Protein AF-0000000086748686 (afdb_homodimer)

Sequence (196 aa):
MIKVNRTPEVEKWLKSLKDKTTKAKIIIRIDRMKEGNFGDVEPVGNGISELRIHQGKGYRVYFANRNDEIILLLCGGNKNTQQQDIKKAKEIAKEWGFMIKVNRTPEVEKWLKSLKDKTTKAKIIIRIDRMKEGNFGDVEPVGNGISELRIHQGKGYRVYFANRNDEIILLLCGGNKNTQQQDIKKAKEIAKEWGF

Structure (mmCIF, N/CA/C/O backbone):
data_AF-0000000086748686-model_v1
#
loop_
_entity.id
_entity.type
_entity.pdbx_description
1 polymer 'Addiction module antitoxin RelB'
#
loop_
_atom_site.group_PDB
_atom_site.id
_atom_site.type_symbol
_atom_site.label_atom_id
_atom_site.label_alt_id
_atom_site.label_comp_id
_atom_site.label_asym_id
_atom_site.label_entity_id
_atom_site.label_seq_id
_atom_site.pdbx_PDB_ins_code
_atom_site.Cartn_x
_atom_site.Cartn_y
_atom_site.Cartn_z
_atom_site.occupancy
_atom_site.B_iso_or_equiv
_atom_site.auth_seq_id
_atom_site.auth_comp_id
_atom_site.auth_asym_id
_atom_site.auth_atom_id
_atom_site.pdbx_PDB_model_num
ATOM 1 N N . MET A 1 1 ? 1.311 -0.596 8.914 1 72.75 1 MET A N 1
ATOM 2 C CA . MET A 1 1 ? 1.896 0.681 9.312 1 72.75 1 MET A CA 1
ATOM 3 C C . MET A 1 1 ? 1.811 1.695 8.18 1 72.75 1 MET A C 1
ATOM 5 O O . MET A 1 1 ? 1.885 1.328 7.004 1 72.75 1 MET A O 1
ATOM 9 N N . ILE A 1 2 ? 1.368 3.006 8.461 1 88.12 2 ILE A N 1
ATOM 10 C CA . ILE A 1 2 ? 1.216 4.066 7.469 1 88.12 2 ILE A CA 1
ATOM 11 C C . ILE A 1 2 ? 2.518 4.855 7.352 1 88.12 2 ILE A C 1
ATOM 13 O O . ILE A 1 2 ? 3.119 5.223 8.367 1 88.12 2 ILE A O 1
ATOM 17 N N . LYS A 1 3 ? 3.061 4.895 6.176 1 91.06 3 LYS A N 1
ATOM 18 C CA . LYS A 1 3 ? 4.207 5.762 5.918 1 91.06 3 LYS A CA 1
ATOM 19 C C . LYS A 1 3 ? 3.758 7.184 5.602 1 91.06 3 LYS A C 1
ATOM 21 O O . LYS A 1 3 ? 2.908 7.395 4.73 1 91.06 3 LYS A O 1
ATOM 26 N N . VAL A 1 4 ? 4.32 8.102 6.375 1 94.94 4 VAL A N 1
ATOM 27 C CA . VAL A 1 4 ? 3.975 9.5 6.152 1 94.94 4 VAL A CA 1
ATOM 28 C C . VAL A 1 4 ? 5.195 10.258 5.633 1 94.94 4 VAL A C 1
ATOM 30 O O . VAL A 1 4 ? 6.254 10.258 6.266 1 94.94 4 VAL A O 1
ATOM 33 N N . ASN A 1 5 ? 5.055 10.883 4.457 1 95.31 5 ASN A N 1
ATOM 34 C CA . ASN A 1 5 ? 6.105 11.703 3.852 1 95.31 5 ASN A CA 1
ATOM 35 C C . ASN A 1 5 ? 5.719 13.172 3.816 1 95.31 5 ASN A C 1
ATOM 37 O O . ASN A 1 5 ? 4.535 13.508 3.748 1 95.31 5 ASN A O 1
ATOM 41 N N . ARG A 1 6 ? 6.797 14.086 3.92 1 96.81 6 ARG A N 1
ATOM 42 C CA . ARG A 1 6 ? 6.594 15.531 3.881 1 96.81 6 ARG A CA 1
ATOM 43 C C . ARG A 1 6 ? 7.184 16.141 2.611 1 96.81 6 ARG A C 1
ATOM 45 O O . ARG A 1 6 ? 8.305 15.805 2.225 1 96.81 6 ARG A O 1
ATOM 52 N N . THR A 1 7 ? 6.398 16.891 1.974 1 97.94 7 THR A N 1
ATOM 53 C CA . THR A 1 7 ? 6.957 17.672 0.874 1 97.94 7 THR A CA 1
ATOM 54 C C . THR A 1 7 ? 7.746 18.875 1.403 1 97.94 7 THR A C 1
ATOM 56 O O . THR A 1 7 ? 7.598 19.25 2.566 1 97.94 7 THR A O 1
ATOM 59 N N . PRO A 1 8 ? 8.672 19.453 0.505 1 97.88 8 PRO A N 1
ATOM 60 C CA . PRO A 1 8 ? 9.352 20.688 0.927 1 97.88 8 PRO A CA 1
ATOM 61 C C . PRO A 1 8 ? 8.383 21.797 1.284 1 97.88 8 PRO A C 1
ATOM 63 O O . PRO A 1 8 ? 8.664 22.609 2.18 1 97.88 8 PRO A O 1
ATOM 66 N N . GLU A 1 9 ? 7.266 21.781 0.625 1 97.75 9 GLU A N 1
ATOM 67 C CA . GLU A 1 9 ? 6.27 22.828 0.834 1 97.75 9 GLU A CA 1
ATOM 68 C C . GLU A 1 9 ? 5.699 22.781 2.246 1 97.75 9 GLU A C 1
ATOM 70 O O . GLU A 1 9 ? 5.602 23.797 2.926 1 97.75 9 GLU A O 1
ATOM 75 N N . VAL A 1 10 ? 5.336 21.625 2.664 1 97.94 10 VAL A N 1
ATOM 76 C CA . VAL A 1 10 ? 4.758 21.516 3.998 1 97.94 10 VAL A CA 1
ATOM 77 C C . VAL A 1 10 ? 5.844 21.719 5.051 1 97.94 10 VAL A C 1
ATOM 79 O O . VAL A 1 10 ? 5.59 22.297 6.109 1 97.94 10 VAL A O 1
ATOM 82 N N . GLU A 1 11 ? 7.031 21.234 4.77 1 97.19 11 GLU A N 1
ATOM 83 C CA . GLU A 1 11 ? 8.141 21.453 5.691 1 97.19 11 GLU A CA 1
ATOM 84 C C . GLU A 1 11 ? 8.383 22.938 5.914 1 97.19 11 GLU A C 1
ATOM 86 O O . GLU A 1 11 ? 8.547 23.391 7.051 1 97.19 11 GLU A O 1
ATOM 91 N N . LYS A 1 12 ? 8.461 23.656 4.84 1 97.31 12 LYS A N 1
ATOM 92 C CA . LYS A 1 12 ? 8.641 25.094 4.918 1 97.31 12 LYS A CA 1
ATOM 93 C C . LYS A 1 12 ? 7.504 25.75 5.703 1 97.31 12 LYS A C 1
ATOM 95 O O . LYS A 1 12 ? 7.738 26.641 6.52 1 97.31 12 LYS A O 1
ATOM 100 N N . TRP A 1 13 ? 6.285 25.312 5.406 1 97.38 13 TRP A N 1
ATOM 101 C CA . TRP A 1 13 ? 5.113 25.844 6.098 1 97.38 13 TRP A CA 1
ATOM 102 C C . TRP A 1 13 ? 5.203 25.578 7.598 1 97.38 13 TRP A C 1
ATOM 104 O O . TRP A 1 13 ? 4.98 26.484 8.406 1 97.38 13 TRP A O 1
ATOM 114 N N . LEU A 1 14 ? 5.551 24.391 8.008 1 96.12 14 LEU A N 1
ATOM 115 C CA . LEU A 1 14 ? 5.695 24.031 9.414 1 96.12 14 LEU A CA 1
ATOM 116 C C . LEU A 1 14 ? 6.758 24.906 10.086 1 96.12 14 LEU A C 1
ATOM 118 O O . LEU A 1 14 ? 6.566 25.359 11.219 1 96.12 14 LEU A O 1
ATOM 122 N N . LYS A 1 15 ? 7.848 25.078 9.359 1 95.69 15 LYS A N 1
ATOM 123 C CA . LYS A 1 15 ? 8.945 25.875 9.898 1 95.69 15 LYS A CA 1
ATOM 124 C C . LYS A 1 15 ? 8.531 27.344 10.07 1 95.69 15 LYS A C 1
ATOM 126 O O . LYS A 1 15 ? 9.062 28.047 10.922 1 95.69 15 LYS A O 1
ATOM 131 N N . SER A 1 16 ? 7.59 27.719 9.312 1 96 16 SER A N 1
ATOM 132 C CA . SER A 1 16 ? 7.164 29.109 9.32 1 96 16 SER A CA 1
ATOM 133 C C . SER A 1 16 ? 6.211 29.406 10.477 1 96 16 SER A C 1
ATOM 135 O O . SER A 1 16 ? 5.965 30.562 10.812 1 96 16 SER A O 1
ATOM 137 N N . LEU A 1 17 ? 5.676 28.406 11.023 1 93.62 17 LEU A N 1
ATOM 138 C CA . LEU A 1 17 ? 4.754 28.594 12.141 1 93.62 17 LEU A CA 1
ATOM 139 C C . LEU A 1 17 ? 5.484 29.156 13.359 1 93.62 17 LEU A C 1
ATOM 141 O O . LEU A 1 17 ? 6.477 28.578 13.812 1 93.62 17 LEU A O 1
ATOM 145 N N . LYS A 1 18 ? 5.031 30.188 13.938 1 90.81 18 LYS A N 1
ATOM 146 C CA . LYS A 1 18 ? 5.695 30.906 15.031 1 90.81 18 LYS A CA 1
ATOM 147 C C . LYS A 1 18 ? 5.297 30.328 16.391 1 90.81 18 LYS A C 1
ATOM 149 O O . LYS A 1 18 ? 6.117 30.266 17.297 1 90.81 18 LYS A O 1
ATOM 154 N N . ASP A 1 19 ? 4.09 29.969 16.5 1 92.12 19 ASP A N 1
ATOM 155 C CA . ASP A 1 19 ? 3.582 29.406 17.766 1 92.12 19 ASP A CA 1
ATOM 156 C C . ASP A 1 19 ? 4.047 27.969 17.953 1 92.12 19 ASP A C 1
ATOM 158 O O . ASP A 1 19 ? 3.551 27.062 17.281 1 92.12 19 ASP A O 1
ATOM 162 N N . LYS A 1 20 ? 4.926 27.734 18.875 1 92.56 20 LYS A N 1
ATOM 163 C CA . LYS A 1 20 ? 5.527 26.422 19.109 1 92.56 20 LYS A CA 1
ATOM 164 C C . LYS A 1 20 ? 4.488 25.406 19.594 1 92.56 20 LYS A C 1
ATOM 166 O O . LYS A 1 20 ? 4.566 24.219 19.266 1 92.56 20 LYS A O 1
ATOM 171 N N . THR A 1 21 ? 3.6 25.875 20.359 1 93.25 21 THR A N 1
ATOM 172 C CA . THR A 1 21 ? 2.557 25 20.875 1 93.25 21 THR A CA 1
ATOM 173 C C . THR A 1 21 ? 1.681 24.469 19.75 1 93.25 21 THR A C 1
ATOM 175 O O . THR A 1 21 ? 1.4 23.281 19.688 1 93.25 21 THR A O 1
ATOM 178 N N . THR A 1 22 ? 1.284 25.406 18.953 1 92.62 22 THR A N 1
ATOM 179 C CA . THR A 1 22 ? 0.475 25.031 17.797 1 92.62 22 THR A CA 1
ATOM 180 C C . THR A 1 22 ? 1.236 24.062 16.891 1 92.62 22 THR A C 1
ATOM 182 O O . THR A 1 22 ? 0.686 23.047 16.453 1 92.62 22 THR A O 1
ATOM 185 N N . LYS A 1 23 ? 2.467 24.406 16.625 1 94.25 23 LYS A N 1
ATOM 186 C CA . LYS A 1 23 ? 3.312 23.531 15.812 1 94.25 23 LYS A CA 1
ATOM 187 C C . LYS A 1 23 ? 3.389 22.125 16.406 1 94.25 23 LYS A C 1
ATOM 189 O O . LYS A 1 23 ? 3.268 21.141 15.672 1 94.25 23 LYS A O 1
ATOM 194 N N . ALA A 1 24 ? 3.584 22.047 17.672 1 94.81 24 ALA A N 1
ATOM 195 C CA . ALA A 1 24 ? 3.674 20.75 18.344 1 94.81 24 ALA A CA 1
ATOM 196 C C . ALA A 1 24 ? 2.375 19.969 18.203 1 94.81 24 ALA A C 1
ATOM 198 O O . ALA A 1 24 ? 2.4 18.75 17.969 1 94.81 24 ALA A O 1
ATOM 199 N N . LYS A 1 25 ? 1.325 20.641 18.359 1 94.38 25 LYS A N 1
ATOM 200 C CA . LYS A 1 25 ? 0.023 19.984 18.25 1 94.38 25 LYS A CA 1
ATOM 201 C C . LYS A 1 25 ? -0.19 19.422 16.844 1 94.38 25 LYS A C 1
ATOM 203 O O . LYS A 1 25 ? -0.715 18.312 16.688 1 94.38 25 LYS A O 1
ATOM 208 N N . ILE A 1 26 ? 0.201 20.203 15.875 1 95.12 26 ILE A N 1
ATOM 209 C CA . ILE A 1 26 ? 0.08 19.766 14.484 1 95.12 26 ILE A CA 1
ATOM 210 C C . ILE A 1 26 ? 0.941 18.516 14.258 1 95.12 26 ILE A C 1
ATOM 212 O O . ILE A 1 26 ? 0.48 17.547 13.672 1 95.12 26 ILE A O 1
ATOM 216 N N . ILE A 1 27 ? 2.16 18.531 14.742 1 94.94 27 ILE A N 1
ATOM 217 C CA . ILE A 1 27 ? 3.1 17.438 14.578 1 94.94 27 ILE A CA 1
ATOM 218 C C . ILE A 1 27 ? 2.555 16.188 15.266 1 94.94 27 ILE A C 1
ATOM 220 O O . ILE A 1 27 ? 2.627 15.086 14.719 1 94.94 27 ILE A O 1
ATOM 224 N N . ILE A 1 28 ? 1.961 16.375 16.391 1 95.06 28 ILE A N 1
ATOM 225 C CA . ILE A 1 28 ? 1.378 15.258 17.141 1 95.06 28 ILE A CA 1
ATOM 226 C C . ILE A 1 28 ? 0.224 14.656 16.344 1 95.06 28 ILE A C 1
ATOM 228 O O . ILE A 1 28 ? 0.103 13.43 16.234 1 95.06 28 ILE A O 1
ATOM 232 N N . ARG A 1 29 ? -0.586 15.531 15.82 1 95.19 29 ARG A N 1
ATOM 233 C CA . ARG A 1 29 ? -1.721 15.078 15.023 1 95.19 29 ARG A CA 1
ATOM 234 C C . ARG A 1 29 ? -1.254 14.289 13.805 1 95.19 29 ARG A C 1
ATOM 236 O O . ARG A 1 29 ? -1.826 13.242 13.484 1 95.19 29 ARG A O 1
ATOM 243 N N . ILE A 1 30 ? -0.222 14.727 13.172 1 93.81 30 ILE A N 1
ATOM 244 C CA . ILE A 1 30 ? 0.36 14.047 12.016 1 93.81 30 ILE A CA 1
ATOM 245 C C . ILE A 1 30 ? 0.927 12.695 12.445 1 93.81 30 ILE A C 1
ATOM 247 O O . ILE A 1 30 ? 0.752 11.688 11.75 1 93.81 30 ILE A O 1
ATOM 251 N N . ASP A 1 31 ? 1.551 12.664 13.555 1 94.44 31 ASP A N 1
ATOM 252 C CA . ASP A 1 31 ? 2.145 11.438 14.07 1 94.44 31 ASP A CA 1
ATOM 253 C C . ASP A 1 31 ? 1.074 10.383 14.352 1 94.44 31 ASP A C 1
ATOM 255 O O . ASP A 1 31 ? 1.306 9.188 14.156 1 94.44 31 ASP A O 1
ATOM 259 N N . ARG A 1 32 ? -0.062 10.789 14.719 1 94.56 32 ARG A N 1
ATOM 260 C CA . ARG A 1 32 ? -1.167 9.875 14.992 1 94.56 32 ARG A CA 1
ATOM 261 C C . ARG A 1 32 ? -1.67 9.227 13.711 1 94.56 32 ARG A C 1
ATOM 263 O O . ARG A 1 32 ? -2.189 8.109 13.734 1 94.56 32 ARG A O 1
ATOM 270 N N . MET A 1 33 ? -1.491 9.898 12.617 1 92.62 33 MET A N 1
ATOM 271 C CA . MET A 1 33 ? -1.883 9.336 11.328 1 92.62 33 MET A CA 1
ATOM 272 C C . MET A 1 33 ? -1.078 8.07 11.023 1 92.62 33 MET A C 1
ATOM 274 O O . MET A 1 33 ? -1.599 7.125 10.43 1 92.62 33 MET A O 1
ATOM 278 N N . LYS A 1 34 ? 0.187 8.094 11.438 1 91.25 34 LYS A N 1
ATOM 279 C CA . LYS A 1 34 ? 1.055 6.938 11.211 1 91.25 34 LYS A CA 1
ATOM 280 C C . LYS A 1 34 ? 0.484 5.688 11.875 1 91.25 34 LYS A C 1
ATOM 282 O O . LYS A 1 34 ? 0.768 4.566 11.445 1 91.25 34 LYS A O 1
ATOM 287 N N . GLU A 1 35 ? -0.333 5.938 12.875 1 90.94 35 GLU A N 1
ATOM 288 C CA . GLU A 1 35 ? -0.939 4.84 13.617 1 90.94 35 GLU A CA 1
ATOM 289 C C . GLU A 1 35 ? -2.336 4.52 13.094 1 90.94 35 GLU A C 1
ATOM 291 O O . GLU A 1 35 ? -3.029 3.66 13.633 1 90.94 35 GLU A O 1
ATOM 296 N N . GLY A 1 36 ? -2.777 5.297 12.172 1 90 36 GLY A N 1
ATOM 297 C CA . GLY A 1 36 ? -4.086 5.059 11.586 1 90 36 GLY A CA 1
ATOM 298 C C . GLY A 1 36 ? -5.172 5.945 12.164 1 90 36 GLY A C 1
ATOM 299 O O . GLY A 1 36 ? -6.34 5.832 11.781 1 90 36 GLY A O 1
ATOM 300 N N . ASN A 1 37 ? -4.797 6.785 13.031 1 93.12 37 ASN A N 1
ATOM 301 C CA . ASN A 1 37 ? -5.73 7.734 13.633 1 93.12 37 ASN A CA 1
ATOM 302 C C . ASN A 1 37 ? -5.695 9.078 12.914 1 93.12 37 ASN A C 1
ATOM 304 O O . ASN A 1 37 ? -4.934 9.969 13.289 1 93.12 37 ASN A O 1
ATOM 308 N N . PHE A 1 38 ? -6.613 9.312 12.023 1 93.19 38 PHE A N 1
ATOM 309 C CA . PHE A 1 38 ? -6.555 10.477 11.148 1 93.19 38 PHE A CA 1
ATOM 310 C C . PHE A 1 38 ? -7.23 11.672 11.805 1 93.19 38 PHE A C 1
ATOM 312 O O . PHE A 1 38 ? -6.934 12.82 11.461 1 93.19 38 PHE A O 1
ATOM 319 N N . GLY A 1 39 ? -8.102 11.398 12.719 1 93.5 39 GLY A N 1
ATOM 320 C CA . GLY A 1 39 ? -8.797 12.516 13.344 1 93.5 39 GLY A CA 1
ATOM 321 C C . GLY A 1 39 ? -9.859 13.133 12.445 1 93.5 39 GLY A C 1
ATOM 322 O O . GLY A 1 39 ? -10.625 12.414 11.805 1 93.5 39 GLY A O 1
ATOM 323 N N . ASP A 1 40 ? -9.961 14.508 12.523 1 96.69 40 ASP A N 1
ATOM 324 C CA . ASP A 1 40 ? -10.938 15.25 11.742 1 96.69 40 ASP A CA 1
ATOM 325 C C . ASP A 1 40 ? -10.422 15.516 10.328 1 96.69 40 ASP A C 1
ATOM 327 O O . ASP A 1 40 ? -9.734 16.5 10.086 1 96.69 40 ASP A O 1
ATOM 331 N N . VAL A 1 41 ? -10.781 14.625 9.398 1 97.19 41 VAL A N 1
ATOM 332 C CA . VAL A 1 41 ? -10.289 14.672 8.023 1 97.19 41 VAL A CA 1
ATOM 333 C C . VAL A 1 41 ? -11.469 14.742 7.055 1 97.19 41 VAL A C 1
ATOM 335 O O . VAL A 1 41 ? -12.477 14.047 7.242 1 97.19 41 VAL A O 1
ATOM 338 N N . GLU A 1 42 ? -11.375 15.484 6.047 1 97 42 GLU A N 1
ATOM 339 C CA . GLU A 1 42 ? -12.391 15.594 5.008 1 97 42 GLU A CA 1
ATOM 340 C C . GLU A 1 42 ? -11.766 15.555 3.615 1 97 42 GLU A C 1
ATOM 342 O O . GLU A 1 42 ? -10.758 16.219 3.363 1 97 42 GLU A O 1
ATOM 347 N N . PRO A 1 43 ? -12.422 14.812 2.701 1 97.38 43 PRO A N 1
ATOM 348 C CA . PRO A 1 43 ? -11.945 14.875 1.319 1 97.38 43 PRO A CA 1
ATOM 349 C C . PRO A 1 43 ? -12.211 16.234 0.662 1 97.38 43 PRO A C 1
ATOM 351 O O . PRO A 1 43 ? -13.25 16.844 0.911 1 97.38 43 PRO A O 1
ATOM 354 N N . VAL A 1 44 ? -11.227 16.641 -0.152 1 97.12 44 VAL A N 1
ATOM 355 C CA . VAL A 1 44 ? -11.414 17.938 -0.798 1 97.12 44 VAL A CA 1
ATOM 356 C C . VAL A 1 44 ? -11.289 17.781 -2.312 1 97.12 44 VAL A C 1
ATOM 358 O O . VAL A 1 44 ? -11.18 18.766 -3.037 1 97.12 44 VAL A O 1
ATOM 361 N N . GLY A 1 45 ? -11.258 16.578 -2.797 1 94.38 45 GLY A N 1
ATOM 362 C CA . GLY A 1 45 ? -11.25 16.312 -4.227 1 94.38 45 GLY A CA 1
ATOM 363 C C . GLY A 1 45 ? -9.898 15.844 -4.738 1 94.38 45 GLY A C 1
ATOM 364 O O . GLY A 1 45 ? -8.867 16.156 -4.141 1 94.38 45 GLY A O 1
ATOM 365 N N . ASN A 1 46 ? -9.938 15.016 -5.812 1 94.12 46 ASN A N 1
ATOM 366 C CA . ASN A 1 46 ? -8.766 14.555 -6.539 1 94.12 46 ASN A CA 1
ATOM 367 C C . ASN A 1 46 ? -7.855 13.703 -5.656 1 94.12 46 ASN A C 1
ATOM 369 O O . ASN A 1 46 ? -6.629 13.789 -5.75 1 94.12 46 ASN A O 1
ATOM 373 N N . GLY A 1 47 ? -8.414 13.023 -4.73 1 94.44 47 GLY A N 1
ATOM 374 C CA . GLY A 1 47 ? -7.605 12.156 -3.893 1 94.44 47 GLY A CA 1
ATOM 375 C C . GLY A 1 47 ? -6.895 12.891 -2.775 1 94.44 47 GLY A C 1
ATOM 376 O O . GLY A 1 47 ? -5.992 12.344 -2.137 1 94.44 47 GLY A O 1
ATOM 377 N N . ILE A 1 48 ? -7.328 14.148 -2.629 1 97.5 48 ILE A N 1
ATOM 378 C CA . ILE A 1 48 ? -6.703 14.977 -1.601 1 97.5 48 ILE A CA 1
ATOM 379 C C . ILE A 1 48 ? -7.641 15.102 -0.403 1 97.5 48 ILE A C 1
ATOM 381 O O . ILE A 1 48 ? -8.859 15.195 -0.567 1 97.5 48 ILE A O 1
ATOM 385 N N . SER A 1 49 ? -7.094 15.07 0.76 1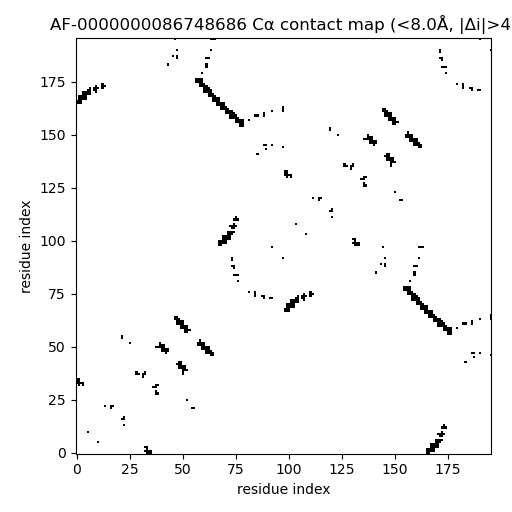 98.19 49 SER A N 1
ATOM 386 C CA . SER A 1 49 ? -7.848 15.219 2 1 98.19 49 SER A CA 1
ATOM 387 C C . SER A 1 49 ? -7.305 16.375 2.838 1 98.19 49 SER A C 1
ATOM 389 O O . SER A 1 49 ? -6.137 16.75 2.707 1 98.19 49 SER A O 1
ATOM 391 N N . GLU A 1 50 ? -8.18 16.938 3.592 1 98.12 50 GLU A N 1
ATOM 392 C CA . GLU A 1 50 ? -7.875 18.016 4.52 1 98.12 50 GLU A CA 1
ATOM 393 C C . GLU A 1 50 ? -7.957 17.547 5.969 1 98.12 50 GLU A C 1
ATOM 395 O O . GLU A 1 50 ? -8.969 16.969 6.383 1 98.12 50 GLU A O 1
ATOM 400 N N . LEU A 1 51 ? -6.879 17.672 6.676 1 97.56 51 LEU A N 1
ATOM 401 C CA . LEU A 1 51 ? -6.84 17.469 8.125 1 97.56 51 LEU A CA 1
ATOM 402 C C . LEU A 1 51 ? -7.066 18.781 8.859 1 97.56 51 LEU A C 1
ATOM 404 O O . LEU A 1 51 ? -6.277 19.719 8.727 1 97.56 51 LEU A O 1
ATOM 408 N N . ARG A 1 52 ? -8.172 18.844 9.648 1 97 52 ARG A N 1
ATOM 409 C CA . ARG A 1 52 ? -8.5 20.062 10.367 1 97 52 ARG A CA 1
ATOM 410 C C . ARG A 1 52 ? -7.984 20.016 11.805 1 97 52 ARG A C 1
ATOM 412 O O . ARG A 1 52 ? -8.18 19.016 12.508 1 97 52 ARG A O 1
ATOM 419 N N . ILE A 1 53 ? -7.27 20.984 12.109 1 94.19 53 ILE A N 1
ATOM 420 C CA . ILE A 1 53 ? -6.773 21.156 13.469 1 94.19 53 ILE A CA 1
ATOM 421 C C . ILE A 1 53 ? -7.426 22.375 14.102 1 94.19 53 ILE A C 1
ATOM 423 O O . ILE A 1 53 ? -7.191 2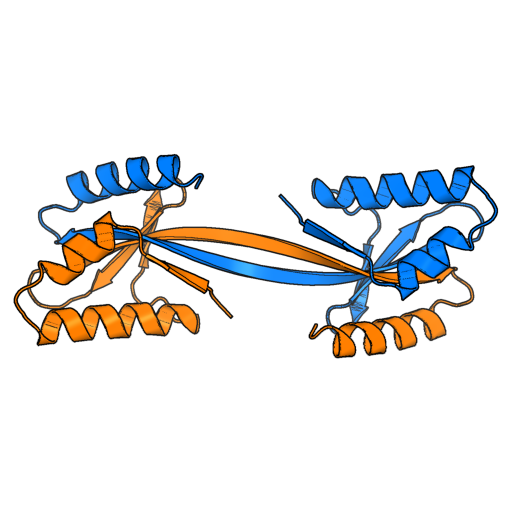3.516 13.664 1 94.19 53 ILE A O 1
ATOM 427 N N . HIS A 1 54 ? -8.219 22.078 15.125 1 91.12 54 HIS A N 1
ATOM 428 C CA . HIS A 1 54 ? -9.016 23.141 15.734 1 91.12 54 HIS A CA 1
ATOM 429 C C . HIS A 1 54 ? -8.219 23.891 16.797 1 91.12 54 HIS A C 1
ATOM 431 O O . HIS A 1 54 ? -8.547 23.828 17.984 1 91.12 54 HIS A O 1
ATOM 437 N N . GLN A 1 55 ? -7.242 24.438 16.453 1 86.5 55 GLN A N 1
ATOM 438 C CA . GLN A 1 55 ? -6.398 25.281 17.297 1 86.5 55 GLN A CA 1
ATOM 439 C C . GLN A 1 55 ? -6.066 26.594 16.594 1 86.5 55 GLN A C 1
ATOM 441 O O . GLN A 1 55 ? -5.789 26.609 15.398 1 86.5 55 GLN A O 1
ATOM 446 N N . GLY A 1 56 ? -6.109 27.656 17.422 1 84.19 56 GLY A N 1
ATOM 447 C CA . GLY A 1 56 ? -5.699 28.938 16.891 1 84.19 56 GLY A CA 1
ATOM 448 C C . GLY A 1 56 ? -6.5 29.375 15.672 1 84.19 56 GLY A C 1
ATOM 449 O O . GLY A 1 56 ? -7.73 29.422 15.719 1 84.19 56 GLY A O 1
ATOM 450 N N . LYS A 1 57 ? -5.836 29.609 14.539 1 89.56 57 LYS A N 1
ATOM 451 C CA . LYS A 1 57 ? -6.418 30.125 13.305 1 89.56 57 LYS A CA 1
ATOM 452 C C . LYS A 1 57 ? -7.199 29.047 12.57 1 89.56 57 LYS A C 1
ATOM 454 O O . LYS A 1 57 ? -7.77 29.297 11.508 1 89.56 57 LYS A O 1
ATOM 459 N N . GLY A 1 58 ? -7.367 27.859 13.219 1 93.5 58 GLY A N 1
ATOM 460 C CA . GLY A 1 58 ? -7.988 26.781 12.477 1 93.5 58 GLY A CA 1
ATOM 461 C C . GLY A 1 58 ? -7.094 26.203 11.391 1 93.5 58 GLY A C 1
ATOM 462 O O . GLY A 1 58 ? -7.457 26.219 10.219 1 93.5 58 GLY A O 1
ATOM 463 N N . TYR A 1 59 ? -6.027 25.641 11.766 1 96.25 59 TYR A N 1
ATOM 464 C CA . TYR A 1 59 ? -5.004 25.172 10.836 1 96.25 59 TYR A CA 1
ATOM 465 C C . TYR A 1 59 ? -5.48 23.953 10.062 1 96.25 59 TYR A C 1
ATOM 467 O O . TYR A 1 59 ? -6.332 23.203 10.539 1 96.25 59 TYR A O 1
ATOM 475 N N . ARG A 1 60 ? -5.008 23.844 8.867 1 97.5 60 ARG A N 1
ATOM 476 C CA . ARG A 1 60 ? -5.32 22.734 7.965 1 97.5 60 ARG A CA 1
ATOM 477 C C . ARG A 1 60 ? -4.051 22.156 7.348 1 97.5 60 ARG A C 1
ATOM 479 O O . ARG A 1 60 ? -3.135 22.906 6.988 1 97.5 60 ARG A O 1
ATOM 486 N N . VAL A 1 61 ? -4.051 20.875 7.34 1 98.06 61 VAL A N 1
ATOM 487 C CA . VAL A 1 61 ? -2.982 20.203 6.617 1 98.06 61 VAL A CA 1
ATOM 488 C C . VAL A 1 61 ? -3.576 19.359 5.488 1 98.06 61 VAL A C 1
ATOM 490 O O . VAL A 1 61 ? -4.551 18.641 5.691 1 98.06 61 VAL A O 1
ATOM 493 N N . TYR A 1 62 ? -3.043 19.484 4.312 1 98.62 62 TYR A N 1
ATOM 494 C CA . TYR A 1 62 ? -3.531 18.781 3.135 1 98.62 62 TYR A CA 1
ATOM 495 C C . TYR A 1 62 ? -2.602 17.625 2.768 1 98.62 62 TYR A C 1
ATOM 497 O O . TYR A 1 62 ? -1.378 17.781 2.777 1 98.62 62 TYR A O 1
ATOM 505 N N . PHE A 1 63 ? -3.25 16.484 2.494 1 98.31 63 PHE A N 1
ATOM 506 C CA . PHE A 1 63 ? -2.42 15.32 2.199 1 98.31 63 PHE A CA 1
ATOM 50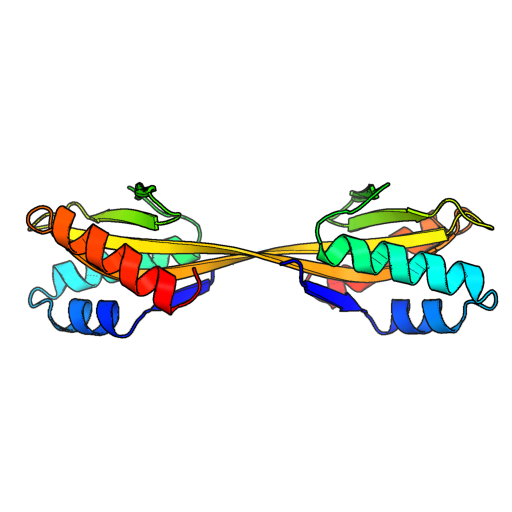7 C C . PHE A 1 63 ? -3.084 14.43 1.152 1 98.31 63 PHE A C 1
ATOM 509 O O . PHE A 1 63 ? -4.293 14.523 0.93 1 98.31 63 PHE A O 1
ATOM 516 N N . ALA A 1 64 ? -2.295 13.695 0.485 1 97.62 64 ALA A N 1
ATOM 517 C CA . ALA A 1 64 ? -2.734 12.656 -0.442 1 97.62 64 ALA A CA 1
ATOM 518 C C . ALA A 1 64 ? -2.4 11.266 0.095 1 97.62 64 ALA A C 1
ATOM 520 O O . ALA A 1 64 ? -1.416 11.094 0.816 1 97.62 64 ALA A O 1
ATOM 521 N N . ASN A 1 65 ? -3.283 10.375 -0.209 1 92.75 65 ASN A N 1
ATOM 522 C CA . ASN A 1 65 ? -3.072 8.992 0.217 1 92.75 65 ASN A CA 1
ATOM 523 C C . ASN A 1 65 ? -2.891 8.062 -0.976 1 92.75 65 ASN A C 1
ATOM 525 O O . ASN A 1 65 ? -3.555 8.219 -2.002 1 92.75 65 ASN A O 1
ATOM 529 N N . ARG A 1 66 ? -1.897 7.223 -0.855 1 89.12 66 ARG A N 1
ATOM 530 C CA . ARG A 1 66 ? -1.677 6.184 -1.854 1 89.12 66 ARG A CA 1
ATOM 531 C C . ARG A 1 66 ? -1.623 4.805 -1.207 1 89.12 66 ARG A C 1
ATOM 533 O O . ARG A 1 66 ? -0.917 4.605 -0.216 1 89.12 66 ARG A O 1
ATOM 540 N N . ASN A 1 67 ? -2.48 3.947 -1.802 1 86.25 67 ASN A N 1
ATOM 541 C CA . ASN A 1 67 ? -2.496 2.562 -1.346 1 86.25 67 ASN A CA 1
ATOM 542 C C . ASN A 1 67 ? -1.766 1.642 -2.318 1 86.25 67 ASN A C 1
ATOM 544 O O . ASN A 1 67 ? -2.221 1.435 -3.445 1 86.25 67 ASN A O 1
ATOM 548 N N . ASP A 1 68 ? -0.55 1.344 -1.85 1 83.5 68 ASP A N 1
ATOM 549 C CA . ASP A 1 68 ? 0.197 0.399 -2.676 1 83.5 68 ASP A CA 1
ATOM 550 C C . ASP A 1 68 ? 0.01 -1.032 -2.178 1 83.5 68 ASP A C 1
ATOM 552 O O . ASP A 1 68 ? 0.051 -1.286 -0.972 1 83.5 68 ASP A O 1
ATOM 556 N N . GLU A 1 69 ? -0.374 -1.862 -3.172 1 87.56 69 GLU A N 1
ATOM 557 C CA . GLU A 1 69 ? -0.548 -3.273 -2.84 1 87.56 69 GLU A CA 1
ATOM 558 C C . GLU A 1 69 ? 0.676 -4.09 -3.242 1 87.56 69 GLU A C 1
ATOM 560 O O . GLU A 1 69 ? 1.194 -3.938 -4.348 1 87.56 69 GLU A O 1
ATOM 565 N N . ILE A 1 70 ? 1.218 -4.828 -2.244 1 91.06 70 ILE A N 1
ATOM 566 C CA . ILE A 1 70 ? 2.344 -5.723 -2.494 1 91.06 70 ILE A CA 1
ATOM 567 C C . ILE A 1 70 ? 1.889 -7.172 -2.367 1 91.06 70 ILE A C 1
ATOM 569 O O . ILE A 1 70 ? 1.259 -7.547 -1.375 1 91.06 70 ILE A O 1
ATOM 573 N N . ILE A 1 71 ? 2.131 -7.91 -3.406 1 95.69 71 ILE A N 1
ATOM 574 C CA . ILE A 1 71 ? 1.848 -9.344 -3.408 1 95.69 71 ILE A CA 1
ATOM 575 C C . ILE A 1 71 ? 3.152 -10.125 -3.281 1 95.69 71 ILE A C 1
ATOM 577 O O . ILE A 1 71 ? 4.109 -9.875 -4.016 1 95.69 71 ILE A O 1
ATOM 581 N N . LEU A 1 72 ? 3.217 -10.984 -2.318 1 97.38 72 LEU A N 1
ATOM 582 C CA . LEU A 1 72 ? 4.348 -11.898 -2.16 1 97.38 72 LEU A CA 1
ATOM 583 C C . LEU A 1 72 ? 3.945 -13.328 -2.512 1 97.38 72 LEU A C 1
ATOM 585 O O . LEU A 1 72 ? 3.148 -13.945 -1.802 1 97.38 72 LEU A O 1
ATOM 589 N N . LEU A 1 73 ? 4.504 -13.805 -3.643 1 98.38 73 LEU A N 1
ATOM 590 C CA . LEU A 1 73 ? 4.301 -15.211 -3.984 1 98.38 73 LEU A CA 1
ATOM 591 C C . LEU A 1 73 ? 5.113 -16.109 -3.064 1 98.38 73 LEU A C 1
ATOM 593 O O . LEU A 1 73 ? 6.324 -15.938 -2.918 1 98.38 73 LEU A O 1
ATOM 597 N N . LEU A 1 74 ? 4.477 -17 -2.434 1 98.5 74 LEU A N 1
ATOM 598 C CA . LEU A 1 74 ? 5.078 -17.766 -1.342 1 98.5 74 LEU A CA 1
ATOM 599 C C . LEU A 1 74 ? 5.578 -19.125 -1.834 1 98.5 74 LEU A C 1
ATOM 601 O O . LEU A 1 74 ? 6.762 -19.438 -1.679 1 98.5 74 LEU A O 1
ATOM 605 N N . CYS A 1 75 ? 4.742 -19.938 -2.367 1 98.5 75 CYS A N 1
ATOM 606 C CA . CYS A 1 75 ? 5.062 -21.25 -2.916 1 98.5 75 CYS A CA 1
ATOM 607 C C . CYS A 1 75 ? 3.959 -21.734 -3.852 1 98.5 75 CYS A C 1
ATOM 609 O O . CYS A 1 75 ? 2.992 -21 -4.105 1 98.5 75 CYS A O 1
ATOM 611 N N . GLY A 1 76 ? 4.223 -22.781 -4.426 1 97.81 76 GLY A N 1
ATOM 612 C CA . GLY A 1 76 ? 3.268 -23.375 -5.352 1 97.81 76 GLY A CA 1
ATOM 613 C C . GLY A 1 76 ? 3.166 -24.875 -5.219 1 97.81 76 GLY A C 1
ATOM 614 O O . GLY A 1 76 ? 4.008 -25.516 -4.574 1 97.81 76 GLY A O 1
ATOM 615 N N . GLY A 1 77 ? 2.145 -25.375 -5.793 1 96.5 77 GLY A N 1
ATOM 616 C CA . GLY A 1 77 ? 1.885 -26.812 -5.809 1 96.5 77 GLY A CA 1
ATOM 617 C C . GLY A 1 77 ? 0.705 -27.188 -6.684 1 96.5 77 GLY A C 1
ATOM 618 O O . GLY A 1 77 ? 0.492 -26.594 -7.742 1 96.5 77 GLY A O 1
ATOM 619 N N . ASN A 1 78 ? 0.126 -28.375 -6.297 1 95.25 78 ASN A N 1
ATOM 620 C CA . ASN A 1 78 ? -1.067 -28.844 -6.992 1 95.25 78 ASN A CA 1
ATOM 621 C C . ASN A 1 78 ? -2.143 -29.297 -6.012 1 95.25 78 ASN A C 1
ATOM 623 O O . ASN A 1 78 ? -1.946 -29.25 -4.797 1 95.25 78 ASN A O 1
ATOM 627 N N . LYS A 1 79 ? -3.246 -29.688 -6.617 1 93.69 79 LYS A N 1
ATOM 628 C CA . LYS A 1 79 ? -4.418 -30.031 -5.812 1 93.69 79 LYS A CA 1
ATOM 629 C C . LYS A 1 79 ? -4.078 -31.109 -4.781 1 93.69 79 LYS A C 1
ATOM 631 O O . LYS A 1 79 ? -4.613 -31.094 -3.672 1 93.69 79 LYS A O 1
ATOM 636 N N . ASN A 1 80 ? -3.143 -31.984 -5.078 1 94.5 80 ASN A N 1
ATOM 637 C CA . ASN A 1 80 ? -2.828 -33.125 -4.223 1 94.5 80 ASN A CA 1
ATOM 638 C C . ASN A 1 80 ? -1.939 -32.719 -3.051 1 94.5 80 ASN A C 1
ATOM 640 O O . ASN A 1 80 ? -1.878 -33.406 -2.039 1 94.5 80 ASN A O 1
ATOM 644 N N . THR A 1 81 ? -1.301 -31.641 -3.143 1 96.25 81 THR A N 1
ATOM 645 C CA . THR A 1 81 ? -0.371 -31.219 -2.104 1 96.25 81 THR A CA 1
ATOM 646 C C . THR A 1 81 ? -0.891 -29.969 -1.395 1 96.25 81 THR A C 1
ATOM 648 O O . THR A 1 81 ? -0.142 -29.297 -0.684 1 96.25 81 THR A O 1
ATOM 651 N N . GLN A 1 82 ? -2.133 -29.656 -1.581 1 96.56 82 GLN A N 1
ATOM 652 C CA . GLN A 1 82 ? -2.711 -28.391 -1.148 1 96.56 82 GLN A CA 1
ATOM 653 C C . GLN A 1 82 ? -2.492 -28.172 0.345 1 96.56 82 GLN A C 1
ATOM 655 O O . GLN A 1 82 ? -2.012 -27.109 0.755 1 96.56 82 GLN A O 1
ATOM 660 N N . GLN A 1 83 ? -2.861 -29.188 1.155 1 96.38 83 GLN A N 1
ATOM 661 C CA . GLN A 1 83 ? -2.785 -29.031 2.604 1 96.38 83 GLN A CA 1
ATOM 662 C C . GLN A 1 83 ? -1.356 -28.734 3.049 1 96.38 83 GLN A C 1
ATOM 664 O O . GLN A 1 83 ? -1.128 -27.828 3.859 1 96.38 83 GLN A O 1
ATOM 669 N N . GLN A 1 84 ? -0.474 -29.516 2.498 1 97.62 84 GLN A N 1
ATOM 670 C CA . GLN A 1 84 ? 0.935 -29.312 2.826 1 97.62 84 GLN A CA 1
ATOM 671 C C . GLN A 1 84 ? 1.437 -27.969 2.318 1 97.62 84 GLN A C 1
ATOM 673 O O . GLN A 1 84 ? 2.213 -27.297 2.998 1 97.62 84 GLN A O 1
ATOM 678 N N . ASP A 1 85 ? 1.026 -27.625 1.15 1 98.12 85 ASP A N 1
ATOM 679 C CA . ASP A 1 85 ? 1.466 -26.375 0.543 1 98.12 85 ASP A CA 1
ATOM 680 C C . ASP A 1 85 ? 0.958 -25.172 1.336 1 98.12 85 ASP A C 1
ATOM 682 O O . ASP A 1 85 ? 1.669 -24.172 1.485 1 98.12 85 ASP A O 1
ATOM 686 N N . ILE A 1 86 ? -0.24 -25.281 1.836 1 98 86 ILE A N 1
ATOM 687 C CA . ILE A 1 86 ? -0.825 -24.203 2.627 1 98 86 ILE A CA 1
ATOM 688 C C . ILE A 1 86 ? -0.026 -24.016 3.914 1 98 86 ILE A C 1
ATOM 690 O O . ILE A 1 86 ? 0.275 -22.875 4.305 1 98 86 ILE A O 1
ATOM 694 N N . LYS A 1 87 ? 0.249 -25.109 4.535 1 97.75 87 LYS A N 1
ATOM 695 C CA . LYS A 1 87 ? 1.056 -25.031 5.75 1 97.75 87 LYS A CA 1
ATOM 696 C C . LYS A 1 87 ? 2.402 -24.375 5.48 1 97.75 87 LYS A C 1
ATOM 698 O O . LYS A 1 87 ? 2.828 -23.484 6.23 1 97.75 87 LYS A O 1
ATOM 703 N N . LYS A 1 88 ? 3.014 -24.812 4.461 1 98.12 88 LYS A N 1
ATOM 704 C CA . LYS A 1 88 ? 4.301 -24.25 4.062 1 98.12 88 LYS A CA 1
ATOM 705 C C . LYS A 1 88 ? 4.18 -22.766 3.76 1 98.12 88 LYS A C 1
ATOM 707 O O . LYS A 1 88 ? 5.031 -21.969 4.164 1 98.12 88 LYS A O 1
ATOM 712 N N . ALA A 1 89 ? 3.154 -22.375 3.049 1 98.44 89 ALA A N 1
ATOM 713 C CA . ALA A 1 89 ? 2.912 -20.969 2.689 1 98.44 89 ALA A CA 1
ATOM 714 C C . ALA A 1 89 ? 2.799 -20.094 3.936 1 98.44 89 ALA A C 1
ATOM 716 O O . ALA A 1 89 ? 3.346 -19 3.977 1 98.44 89 ALA A O 1
ATOM 717 N N . LYS A 1 90 ? 2.094 -20.625 4.91 1 97.56 90 LYS A N 1
ATOM 718 C CA . LYS A 1 90 ? 1.924 -19.891 6.156 1 97.56 90 LYS A CA 1
ATOM 719 C C . LYS A 1 90 ? 3.264 -19.656 6.848 1 97.56 90 LYS A C 1
ATOM 721 O O . LYS A 1 90 ? 3.525 -18.578 7.371 1 97.56 90 LYS A O 1
ATOM 726 N N . GLU A 1 91 ? 4.09 -20.656 6.82 1 97.56 91 GLU A N 1
ATOM 727 C CA . GLU A 1 91 ? 5.414 -20.547 7.426 1 97.56 91 GLU A CA 1
ATOM 728 C C . GLU A 1 91 ? 6.273 -19.516 6.688 1 97.56 91 GLU A C 1
ATOM 730 O O . GLU A 1 91 ? 6.93 -18.688 7.312 1 97.56 91 GLU A O 1
ATOM 735 N N . ILE A 1 92 ? 6.262 -19.578 5.41 1 97.88 92 ILE A N 1
ATOM 736 C CA . ILE A 1 92 ? 7.059 -18.672 4.594 1 97.88 92 ILE A CA 1
ATOM 737 C C . ILE A 1 92 ? 6.574 -17.234 4.793 1 97.88 92 ILE A C 1
ATOM 739 O O . ILE A 1 92 ? 7.379 -16.312 4.938 1 97.88 92 ILE A O 1
ATOM 743 N N . ALA A 1 93 ? 5.273 -17.047 4.82 1 97.12 93 ALA A N 1
ATOM 744 C CA . ALA A 1 93 ? 4.703 -15.727 5.02 1 97.12 93 ALA A CA 1
ATOM 745 C C . ALA A 1 93 ? 5.195 -15.102 6.324 1 97.12 93 ALA A C 1
ATOM 747 O O . ALA A 1 93 ? 5.578 -13.93 6.355 1 97.12 93 ALA A O 1
ATOM 748 N N . LYS A 1 94 ? 5.191 -15.891 7.363 1 95.56 94 LYS A N 1
ATOM 749 C CA . LYS A 1 94 ? 5.664 -15.422 8.664 1 95.56 94 LYS A CA 1
ATOM 750 C C . LYS A 1 94 ? 7.125 -14.984 8.594 1 95.56 94 LYS A C 1
ATOM 752 O O . LYS A 1 94 ? 7.496 -13.961 9.172 1 95.56 94 LYS A O 1
ATOM 757 N N . GLU A 1 95 ? 7.938 -15.789 7.852 1 95.62 95 GLU A N 1
ATOM 758 C CA . GLU A 1 95 ? 9.352 -15.484 7.691 1 95.62 95 GLU A CA 1
ATOM 759 C C . GLU A 1 95 ? 9.555 -14.141 6.992 1 95.62 95 GLU A C 1
ATOM 761 O O . GLU A 1 95 ? 10.547 -13.445 7.246 1 95.62 95 GLU A O 1
ATOM 766 N N . TRP A 1 96 ? 8.672 -13.805 6.133 1 94.31 96 TRP A N 1
ATOM 767 C CA . TRP A 1 96 ? 8.805 -12.594 5.336 1 94.31 96 TRP A CA 1
ATOM 768 C C . TRP A 1 96 ? 8.055 -11.43 5.984 1 94.31 96 TRP A C 1
ATOM 770 O O . TRP A 1 96 ? 8.016 -10.328 5.434 1 94.31 96 TRP A O 1
ATOM 780 N N . GLY A 1 97 ? 7.512 -11.68 7.141 1 91.19 97 GLY A N 1
ATOM 781 C CA . GLY A 1 97 ? 6.891 -10.609 7.902 1 91.19 97 GLY A CA 1
ATOM 782 C C . GLY A 1 97 ? 5.465 -10.328 7.477 1 91.19 97 GLY A C 1
ATOM 783 O O . GLY A 1 97 ? 4.984 -9.195 7.6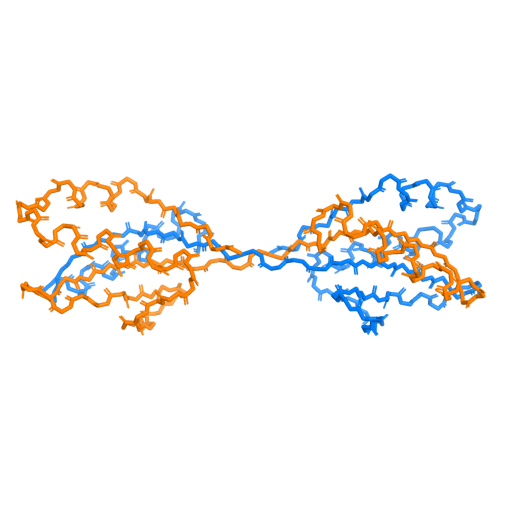05 1 91.19 97 GLY A O 1
ATOM 784 N N . PHE A 1 98 ? 4.883 -11.266 6.816 1 87.12 98 PHE A N 1
ATOM 785 C CA . PHE A 1 98 ? 3.479 -11.125 6.457 1 87.12 98 PHE A CA 1
ATOM 786 C C . PHE A 1 98 ? 2.582 -11.781 7.5 1 87.12 98 PHE A C 1
ATOM 788 O O . PHE A 1 98 ? 3.02 -12.672 8.227 1 87.12 98 PHE A O 1
ATOM 795 N N . MET B 1 1 ? -0.833 0.531 -9.117 1 72.56 1 MET B N 1
ATOM 796 C CA . MET B 1 1 ? -0.104 -0.611 -9.656 1 72.56 1 MET B CA 1
ATOM 797 C C . MET B 1 1 ? 0.281 -1.587 -8.555 1 72.56 1 MET B C 1
ATOM 799 O O . MET B 1 1 ? 0.534 -1.177 -7.418 1 72.56 1 MET B O 1
ATOM 803 N N . ILE B 1 2 ? 0.085 -2.979 -8.75 1 88.19 2 ILE B N 1
ATOM 804 C CA . ILE B 1 2 ? 0.382 -4.016 -7.77 1 88.19 2 ILE B CA 1
ATOM 805 C C . ILE B 1 2 ? 1.815 -4.508 -7.953 1 88.19 2 ILE B C 1
ATOM 807 O O . ILE B 1 2 ? 2.248 -4.77 -9.078 1 88.19 2 ILE B O 1
ATOM 811 N N . LYS B 1 3 ? 2.588 -4.395 -6.914 1 90.94 3 LYS B N 1
ATOM 812 C CA . LYS B 1 3 ? 3.922 -4.988 -6.926 1 90.94 3 LYS B CA 1
ATOM 813 C C . LYS B 1 3 ? 3.869 -6.465 -6.543 1 90.94 3 LYS B C 1
ATOM 815 O O . LYS B 1 3 ? 3.293 -6.824 -5.516 1 90.94 3 LYS B O 1
ATOM 820 N N . VAL B 1 4 ? 4.457 -7.27 -7.449 1 94.88 4 VAL B N 1
ATOM 821 C CA . VAL B 1 4 ? 4.477 -8.703 -7.18 1 94.88 4 VAL B CA 1
ATOM 822 C C . VAL B 1 4 ? 5.914 -9.164 -6.949 1 94.88 4 VAL B C 1
ATOM 824 O O . VAL B 1 4 ? 6.785 -8.953 -7.797 1 94.88 4 VAL B O 1
ATOM 827 N N . ASN B 1 5 ? 6.168 -9.781 -5.785 1 95.19 5 ASN B N 1
ATOM 828 C CA . ASN B 1 5 ? 7.473 -10.336 -5.438 1 95.19 5 ASN B CA 1
ATOM 829 C C . ASN B 1 5 ? 7.426 -11.859 -5.34 1 95.19 5 ASN B C 1
ATOM 831 O O . ASN B 1 5 ? 6.383 -12.43 -5.016 1 95.19 5 ASN B O 1
ATOM 835 N N . ARG B 1 6 ? 8.625 -12.531 -5.695 1 96.75 6 ARG B N 1
ATOM 836 C CA . ARG B 1 6 ? 8.75 -13.984 -5.637 1 96.75 6 ARG B CA 1
ATOM 837 C C . ARG B 1 6 ? 9.711 -14.406 -4.535 1 96.75 6 ARG B C 1
ATOM 839 O O . ARG B 1 6 ? 10.789 -13.828 -4.395 1 96.75 6 ARG B O 1
ATOM 846 N N . THR B 1 7 ? 9.266 -15.289 -3.744 1 97.88 7 THR B N 1
ATOM 847 C CA . THR B 1 7 ? 10.203 -15.898 -2.803 1 97.88 7 THR B CA 1
ATOM 848 C C . THR B 1 7 ? 11.094 -16.922 -3.51 1 97.88 7 THR B C 1
ATOM 850 O O . THR B 1 7 ? 10.781 -17.359 -4.617 1 97.88 7 THR B O 1
ATOM 853 N N . PRO B 1 8 ? 12.289 -17.266 -2.84 1 97.81 8 PRO B N 1
ATOM 854 C CA . PRO B 1 8 ? 13.109 -18.328 -3.42 1 97.81 8 PRO B CA 1
ATOM 855 C C . PRO B 1 8 ? 12.344 -19.641 -3.576 1 97.81 8 PRO B C 1
ATOM 857 O O . PRO B 1 8 ? 12.586 -20.391 -4.527 1 97.81 8 PRO B O 1
ATOM 860 N N . GLU B 1 9 ? 11.422 -19.859 -2.693 1 97.69 9 GLU B N 1
ATOM 861 C CA . GLU B 1 9 ? 10.648 -21.094 -2.701 1 97.69 9 GLU B CA 1
ATOM 862 C C . GLU B 1 9 ? 9.789 -21.203 -3.955 1 97.69 9 GLU B C 1
ATOM 864 O O . GLU B 1 9 ? 9.766 -22.25 -4.613 1 97.69 9 GLU B O 1
ATOM 869 N N . VAL B 1 10 ? 9.117 -20.156 -4.266 1 97.88 10 VAL B N 1
ATOM 870 C CA . VAL B 1 10 ? 8.25 -20.203 -5.441 1 97.88 10 VAL B CA 1
ATOM 871 C C . VAL B 1 10 ? 9.109 -20.219 -6.707 1 97.88 10 VAL B C 1
ATOM 873 O O . VAL B 1 10 ? 8.758 -20.859 -7.699 1 97.88 10 VAL B O 1
ATOM 876 N N . GLU B 1 11 ? 10.195 -19.469 -6.684 1 97.12 11 GLU B N 1
ATOM 877 C CA . GLU B 1 11 ? 11.102 -19.484 -7.828 1 97.12 11 GLU B CA 1
ATOM 878 C C . GLU B 1 11 ? 11.602 -20.906 -8.117 1 97.12 11 GLU B C 1
ATOM 880 O O . GLU B 1 11 ? 11.609 -21.344 -9.273 1 97.12 11 GLU B O 1
ATOM 885 N N . LYS B 1 12 ? 12.055 -21.547 -7.094 1 97.25 12 LYS B N 1
ATOM 886 C CA . LYS B 1 12 ? 12.516 -22.922 -7.234 1 97.25 12 LYS B CA 1
ATOM 887 C C . LYS B 1 12 ? 11.398 -23.828 -7.762 1 97.25 12 LYS B C 1
ATOM 889 O O . LYS B 1 12 ? 11.641 -24.672 -8.625 1 97.25 12 LYS B O 1
ATOM 894 N N . TRP B 1 13 ? 10.211 -23.656 -7.207 1 97.31 13 TRP B N 1
ATOM 895 C CA . TRP B 1 13 ? 9.055 -24.438 -7.637 1 97.31 13 TRP B CA 1
ATOM 896 C C . TRP B 1 13 ? 8.758 -24.203 -9.117 1 97.31 13 TRP B C 1
ATOM 898 O O . TRP B 1 13 ? 8.57 -25.156 -9.867 1 97.31 13 TRP B O 1
ATOM 908 N N . LEU B 1 14 ? 8.75 -22.984 -9.562 1 96 14 LEU B N 1
ATOM 909 C CA . LEU B 1 14 ? 8.508 -22.656 -10.961 1 96 14 LEU B CA 1
ATOM 910 C C . LEU B 1 14 ? 9.562 -23.297 -11.859 1 96 14 LEU B C 1
ATOM 912 O O . LEU B 1 14 ? 9.234 -23.812 -12.93 1 96 14 LEU B O 1
ATOM 916 N N . LYS B 1 15 ? 10.805 -23.203 -11.406 1 95.62 15 LYS B N 1
ATOM 917 C CA . LYS B 1 15 ? 11.906 -23.781 -12.172 1 95.62 15 LYS B CA 1
ATOM 918 C C . LYS B 1 15 ? 11.781 -25.297 -12.273 1 95.62 15 LYS B C 1
ATOM 920 O O . LYS B 1 15 ? 12.258 -25.906 -13.234 1 95.62 15 LYS B O 1
ATOM 925 N N . SER B 1 16 ? 11.125 -25.844 -11.344 1 95.94 16 SER B N 1
ATOM 926 C CA . SER B 1 16 ? 11.016 -27.297 -11.273 1 95.94 16 SER B CA 1
ATOM 927 C C . SER B 1 16 ? 9.922 -27.812 -12.203 1 95.94 16 SER B C 1
ATOM 929 O O . SER B 1 16 ? 9.859 -29 -12.5 1 95.94 16 SER B O 1
ATOM 931 N N . LEU B 1 17 ? 9.07 -26.969 -12.617 1 93.62 17 LEU B N 1
ATOM 932 C CA . LEU B 1 17 ? 7.996 -27.375 -13.508 1 93.62 17 LEU B CA 1
ATOM 933 C C . LEU B 1 17 ? 8.547 -27.812 -14.859 1 93.62 17 LEU B C 1
ATOM 935 O O . LEU B 1 17 ? 9.273 -27.062 -15.508 1 93.62 17 LEU B O 1
ATOM 939 N N . LYS B 1 18 ? 8.211 -28.938 -15.352 1 90.75 18 LYS B N 1
ATOM 940 C CA . LYS B 1 18 ? 8.758 -29.531 -16.562 1 90.75 18 LYS B CA 1
ATOM 941 C C . LYS B 1 18 ? 7.969 -29.094 -17.797 1 90.75 18 LYS B C 1
ATOM 943 O O . LYS B 1 18 ? 8.539 -28.875 -18.859 1 90.75 18 LYS B O 1
ATOM 948 N N . ASP B 1 19 ? 6.711 -29 -17.641 1 92.12 19 ASP B N 1
ATOM 949 C CA . ASP B 1 19 ? 5.844 -28.609 -18.734 1 92.12 19 ASP B CA 1
ATOM 950 C C . ASP B 1 19 ? 5.941 -27.109 -19.016 1 92.12 19 ASP B C 1
ATOM 952 O O . ASP B 1 19 ? 5.422 -26.312 -18.234 1 92.12 19 ASP B O 1
ATOM 956 N N . LYS B 1 20 ? 6.527 -26.703 -20.094 1 92.5 20 LYS B N 1
ATOM 957 C CA . LYS B 1 20 ? 6.773 -25.312 -20.438 1 92.5 20 LYS B CA 1
ATOM 958 C C . LYS B 1 20 ? 5.465 -24.562 -20.672 1 92.5 20 LYS B C 1
ATOM 960 O O . LYS B 1 20 ? 5.355 -23.375 -20.359 1 92.5 20 LYS B O 1
ATOM 965 N N . THR B 1 21 ? 4.547 -25.234 -21.25 1 93.19 21 THR B N 1
ATOM 966 C CA . THR B 1 21 ? 3.256 -24.609 -21.516 1 93.19 21 THR B CA 1
ATOM 967 C C . THR B 1 21 ? 2.549 -24.25 -20.219 1 93.19 21 THR B C 1
ATOM 969 O O . THR B 1 21 ? 2.041 -23.125 -20.062 1 93.19 21 THR B O 1
ATOM 972 N N . THR B 1 22 ? 2.547 -25.203 -19.344 1 92.5 22 THR B N 1
ATOM 973 C CA . THR B 1 22 ? 1.938 -24.969 -18.031 1 92.5 22 THR B CA 1
ATOM 974 C C . THR B 1 22 ? 2.65 -23.844 -17.297 1 92.5 22 THR B C 1
ATOM 976 O O . THR B 1 22 ? 2.002 -22.953 -16.734 1 92.5 22 THR B O 1
ATOM 979 N N . LYS B 1 23 ? 3.957 -23.906 -17.312 1 94.19 23 LYS B N 1
ATOM 980 C CA . LYS B 1 23 ? 4.754 -22.859 -16.688 1 94.19 23 LYS B CA 1
ATOM 981 C C . LYS B 1 23 ? 4.402 -21.484 -17.25 1 94.19 23 LYS B C 1
ATOM 983 O O . LYS B 1 23 ? 4.23 -20.516 -16.5 1 94.19 23 LYS B O 1
ATOM 988 N N . ALA B 1 24 ? 4.285 -21.391 -18.547 1 94.75 24 ALA B N 1
ATOM 989 C CA . ALA B 1 24 ? 3.949 -20.141 -19.219 1 94.75 24 ALA B CA 1
ATOM 990 C C . ALA B 1 24 ? 2.574 -19.641 -18.781 1 94.75 24 ALA B C 1
ATOM 992 O O . ALA B 1 24 ? 2.389 -18.438 -18.531 1 94.75 24 ALA B O 1
ATOM 993 N N . LYS B 1 25 ? 1.697 -20.516 -18.703 1 94.25 25 LYS B N 1
ATOM 994 C CA . LYS B 1 25 ? 0.342 -20.156 -18.297 1 94.25 25 LYS B CA 1
ATOM 995 C C . LYS B 1 25 ? 0.319 -19.609 -16.875 1 94.25 25 LYS B C 1
ATOM 997 O O . LYS B 1 25 ? -0.384 -18.641 -16.578 1 94.25 25 LYS B O 1
ATOM 1002 N N . ILE B 1 26 ? 1.075 -20.25 -16.016 1 95 26 ILE B N 1
ATOM 1003 C CA . ILE B 1 26 ? 1.165 -19.812 -14.633 1 95 26 ILE B CA 1
ATOM 1004 C C . ILE B 1 26 ? 1.769 -18.406 -14.578 1 95 26 ILE B C 1
ATOM 1006 O O . ILE B 1 26 ? 1.245 -17.531 -13.891 1 95 26 ILE B O 1
ATOM 1010 N N . ILE B 1 27 ? 2.824 -18.188 -15.32 1 94.88 27 ILE B N 1
ATOM 1011 C CA . ILE B 1 27 ? 3.52 -16.891 -15.344 1 94.88 27 ILE B CA 1
ATOM 1012 C C . ILE B 1 27 ? 2.586 -15.812 -15.883 1 94.88 27 ILE B C 1
ATOM 1014 O O . ILE B 1 27 ? 2.535 -14.703 -15.344 1 94.88 27 ILE B O 1
ATOM 1018 N N . ILE B 1 28 ? 1.798 -16.156 -16.859 1 95 28 ILE B N 1
ATOM 1019 C CA . ILE B 1 28 ? 0.845 -15.211 -17.438 1 95 28 ILE B CA 1
ATOM 1020 C C . ILE B 1 28 ? -0.211 -14.836 -16.391 1 95 28 ILE B C 1
ATOM 1022 O O . ILE B 1 28 ? -0.569 -13.664 -16.25 1 95 28 ILE B O 1
ATOM 1026 N N . ARG B 1 29 ? -0.673 -15.852 -15.719 1 95.06 29 ARG B N 1
ATOM 1027 C CA . ARG B 1 29 ? -1.68 -15.625 -14.68 1 95.06 29 ARG B CA 1
ATOM 1028 C C . ARG B 1 29 ? -1.143 -14.711 -13.586 1 95.06 29 ARG B C 1
ATOM 1030 O O . ARG B 1 29 ? -1.839 -13.805 -13.125 1 95.06 29 ARG B O 1
ATOM 1037 N N . ILE B 1 30 ? 0.067 -14.906 -13.195 1 93.69 30 ILE B N 1
ATOM 1038 C CA . ILE B 1 30 ? 0.727 -14.086 -12.188 1 93.69 30 ILE B CA 1
ATOM 1039 C C . ILE B 1 30 ? 0.887 -12.656 -12.703 1 93.69 30 ILE B C 1
ATOM 1041 O O . ILE B 1 30 ? 0.653 -11.695 -11.977 1 93.69 30 ILE B O 1
ATOM 1045 N N . ASP B 1 31 ? 1.237 -12.531 -13.93 1 94.38 31 ASP B N 1
ATOM 1046 C CA . ASP B 1 31 ? 1.433 -11.219 -14.539 1 94.38 31 AS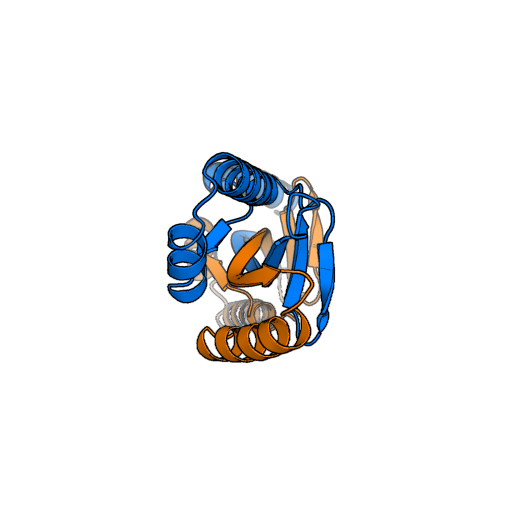P B CA 1
ATOM 1047 C C . ASP B 1 31 ? 0.127 -10.43 -14.57 1 94.38 31 ASP B C 1
ATOM 1049 O O . ASP B 1 31 ? 0.134 -9.203 -14.422 1 94.38 31 ASP B O 1
ATOM 1053 N N . ARG B 1 32 ? -0.941 -11.078 -14.68 1 94.5 32 ARG B N 1
ATOM 1054 C CA . ARG B 1 32 ? -2.246 -10.43 -14.695 1 94.5 32 ARG B CA 1
ATOM 1055 C C . ARG B 1 32 ? -2.59 -9.859 -13.32 1 94.5 32 ARG B C 1
ATOM 1057 O O . ARG B 1 32 ? -3.332 -8.875 -13.219 1 94.5 32 ARG B O 1
ATOM 1064 N N . MET B 1 33 ? -2.045 -10.445 -12.305 1 92.56 33 MET B N 1
ATOM 1065 C CA . MET B 1 33 ? -2.264 -9.938 -10.953 1 92.56 33 MET B CA 1
ATOM 1066 C C . MET B 1 33 ? -1.704 -8.523 -10.812 1 92.56 33 MET B C 1
ATOM 1068 O O . MET B 1 33 ? -2.279 -7.695 -10.102 1 92.56 33 MET B O 1
ATOM 1072 N N . LYS B 1 34 ? -0.586 -8.289 -11.484 1 91.25 34 LYS B N 1
ATOM 1073 C CA . LYS B 1 34 ? 0.039 -6.9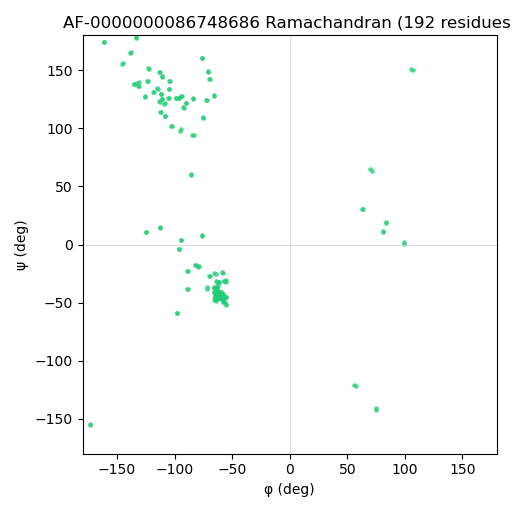65 -11.445 1 91.25 34 LYS B CA 1
ATOM 1074 C C . LYS B 1 34 ? -0.918 -5.887 -11.938 1 91.25 34 LYS B C 1
ATOM 1076 O O . LYS B 1 34 ? -0.793 -4.719 -11.57 1 91.25 34 LYS B O 1
ATOM 1081 N N . GLU B 1 35 ? -1.864 -6.332 -12.742 1 91.12 35 GLU B N 1
ATOM 1082 C CA . GLU B 1 35 ? -2.842 -5.414 -13.312 1 91.12 35 GLU B CA 1
ATOM 1083 C C . GLU B 1 35 ? -4.125 -5.387 -12.492 1 91.12 35 GLU B C 1
ATOM 1085 O O . GLU B 1 35 ? -5.09 -4.715 -12.859 1 91.12 35 GLU B O 1
ATOM 1090 N N . GLY B 1 36 ? -4.172 -6.215 -11.508 1 89.94 36 GLY B N 1
ATOM 1091 C CA . GLY B 1 36 ? -5.34 -6.242 -10.648 1 89.94 36 GLY B CA 1
ATOM 1092 C C . GLY B 1 36 ? -6.309 -7.359 -10.984 1 89.94 36 GLY B C 1
ATOM 1093 O O . GLY B 1 36 ? -7.363 -7.488 -10.367 1 89.94 36 GLY B O 1
ATOM 1094 N N . ASN B 1 37 ? -5.965 -8.109 -11.945 1 93 37 ASN B N 1
ATOM 1095 C CA . ASN B 1 37 ? -6.781 -9.258 -12.336 1 93 37 ASN B CA 1
ATOM 1096 C C . ASN B 1 37 ? -6.301 -10.539 -11.664 1 93 37 ASN B C 1
ATOM 1098 O O . ASN B 1 37 ? -5.457 -11.258 -12.219 1 93 37 ASN B O 1
ATOM 1102 N N . PHE B 1 38 ? -6.93 -10.961 -10.609 1 93 38 PHE B N 1
ATOM 1103 C CA . PHE B 1 38 ? -6.434 -12.062 -9.789 1 93 38 PHE B CA 1
ATOM 1104 C C . PHE B 1 38 ? -6.969 -13.391 -10.297 1 93 38 PHE B C 1
ATOM 1106 O O . PHE B 1 38 ? -6.371 -14.445 -10.047 1 93 38 PHE B O 1
ATOM 1113 N N . GLY B 1 39 ? -8.055 -13.344 -10.992 1 93.44 39 GLY B N 1
ATOM 1114 C CA . GLY B 1 39 ? -8.617 -14.594 -11.477 1 93.44 39 GLY B CA 1
ATOM 1115 C C . GLY B 1 39 ? -9.305 -15.398 -10.383 1 93.44 39 GLY B C 1
ATOM 1116 O O . GLY B 1 39 ? -10.055 -14.844 -9.578 1 93.44 39 GLY B O 1
ATOM 1117 N N . ASP B 1 40 ? -9.109 -16.75 -10.445 1 96.62 40 ASP B N 1
ATOM 1118 C CA . ASP B 1 40 ? -9.719 -17.656 -9.484 1 96.62 40 ASP B CA 1
ATOM 1119 C C . ASP B 1 40 ? -8.867 -17.766 -8.219 1 96.62 40 ASP B C 1
ATOM 1121 O O . ASP B 1 40 ? -7.941 -18.578 -8.156 1 96.62 40 ASP B O 1
ATOM 1125 N N . VAL B 1 41 ? -9.211 -16.953 -7.223 1 97.12 41 VAL B N 1
ATOM 1126 C CA . VAL B 1 41 ? -8.438 -16.844 -5.988 1 97.12 41 VAL B CA 1
ATOM 1127 C C . VAL B 1 41 ? -9.336 -17.125 -4.789 1 97.12 41 VAL B C 1
ATOM 1129 O O . VAL B 1 41 ? -10.484 -16.688 -4.742 1 97.12 41 VAL B O 1
ATOM 1132 N N . GLU B 1 42 ? -8.859 -17.797 -3.838 1 97 42 GLU B N 1
ATOM 1133 C CA . GLU B 1 42 ? -9.578 -18.094 -2.602 1 97 42 GLU B CA 1
ATOM 1134 C C . GLU B 1 42 ? -8.688 -17.875 -1.382 1 97 42 GLU B C 1
ATOM 1136 O O . GLU B 1 42 ? -7.535 -18.312 -1.365 1 97 42 GLU B O 1
ATOM 1141 N N . PRO B 1 43 ? -9.281 -17.266 -0.34 1 97.31 43 PRO B N 1
ATOM 1142 C CA . PRO B 1 43 ? -8.508 -17.172 0.902 1 97.31 43 PRO B CA 1
ATOM 1143 C C . PRO B 1 43 ? -8.336 -18.531 1.583 1 97.31 43 PRO B C 1
ATOM 1145 O O . PRO B 1 43 ? -9.242 -19.359 1.56 1 97.31 43 PRO B O 1
ATOM 1148 N N . VAL B 1 44 ? -7.129 -18.703 2.164 1 97.06 44 VAL B N 1
ATOM 1149 C CA . VAL B 1 44 ? -6.887 -19.984 2.814 1 97.06 44 VAL B CA 1
ATOM 1150 C C . VAL B 1 44 ? -6.473 -19.75 4.266 1 97.06 44 VAL B C 1
ATOM 1152 O O . VAL B 1 44 ? -5.996 -20.672 4.934 1 97.06 44 VAL B O 1
ATOM 1155 N N . GLY B 1 45 ? -6.609 -18.562 4.75 1 94.44 45 GLY B N 1
ATOM 1156 C CA . GLY B 1 45 ? -6.348 -18.25 6.145 1 94.44 45 GLY B CA 1
ATOM 1157 C C . GLY B 1 45 ? -5.047 -17.5 6.359 1 94.44 45 GLY B C 1
ATOM 1158 O O . GLY B 1 45 ? -4.125 -17.609 5.551 1 94.44 45 GLY B O 1
ATOM 1159 N N . ASN B 1 46 ? -5.035 -16.672 7.43 1 94.12 46 ASN B N 1
ATOM 1160 C CA . ASN B 1 46 ? -3.854 -15.945 7.895 1 94.12 46 ASN B CA 1
ATOM 1161 C C . ASN B 1 46 ? -3.355 -14.953 6.844 1 94.12 46 ASN B C 1
ATOM 1163 O O . ASN B 1 46 ? -2.148 -14.781 6.668 1 94.12 46 ASN B O 1
ATOM 1167 N N . GLY B 1 47 ? -4.227 -14.445 6.086 1 94.38 47 GLY B N 1
ATOM 1168 C CA . GLY B 1 47 ? -3.822 -13.445 5.105 1 94.38 47 GLY B CA 1
ATOM 1169 C C . GLY B 1 47 ? -3.232 -14.055 3.848 1 94.38 47 GLY B C 1
ATOM 1170 O O . GLY B 1 47 ? -2.627 -13.344 3.037 1 94.38 47 GLY B O 1
ATOM 1171 N N . ILE B 1 48 ? -3.41 -15.383 3.768 1 97.44 48 ILE B N 1
ATOM 1172 C CA . ILE B 1 48 ? -2.863 -16.078 2.613 1 97.44 48 ILE B CA 1
ATOM 1173 C C . ILE B 1 48 ? -3.99 -16.438 1.645 1 97.44 48 ILE B C 1
ATOM 1175 O O . ILE B 1 48 ? -5.098 -16.781 2.068 1 97.44 48 ILE B O 1
ATOM 1179 N N . SER B 1 49 ? -3.729 -16.312 0.399 1 98.12 49 SER B N 1
ATOM 1180 C CA . SER B 1 49 ? -4.684 -16.656 -0.65 1 98.12 49 SER B CA 1
ATOM 1181 C C . SER B 1 49 ? -4.102 -17.703 -1.604 1 98.12 49 SER B C 1
ATOM 1183 O O . SER B 1 49 ? -2.881 -17.812 -1.74 1 98.12 49 SER B O 1
ATOM 1185 N N . GLU B 1 50 ? -4.977 -18.469 -2.15 1 98.12 50 GLU B N 1
ATOM 1186 C CA . GLU B 1 50 ? -4.648 -19.484 -3.141 1 98.12 50 GLU B CA 1
ATOM 1187 C C . GLU B 1 50 ? -5.141 -19.078 -4.527 1 98.12 50 GLU B C 1
ATOM 1189 O O . GLU B 1 50 ? -6.312 -18.75 -4.703 1 98.12 50 GLU B O 1
ATOM 1194 N N . LEU B 1 51 ? -4.246 -19 -5.461 1 97.5 51 LEU B N 1
ATOM 1195 C CA . LEU B 1 51 ? -4.566 -18.844 -6.879 1 97.5 51 LEU B CA 1
ATOM 1196 C C . LEU B 1 51 ? -4.66 -20.203 -7.566 1 97.5 51 LEU B C 1
ATOM 1198 O O . LEU B 1 51 ? -3.676 -20.938 -7.625 1 97.5 51 LEU B O 1
ATOM 1202 N N . ARG B 1 52 ? -5.871 -20.516 -8.102 1 96.94 52 ARG B N 1
ATOM 1203 C CA . ARG B 1 52 ? -6.074 -21.797 -8.758 1 96.94 52 ARG B CA 1
ATOM 1204 C C . ARG B 1 52 ? -5.898 -21.688 -10.266 1 96.94 52 ARG B C 1
ATOM 1206 O O . ARG B 1 52 ? -6.441 -20.766 -10.891 1 96.94 52 ARG B O 1
ATOM 1213 N N . ILE B 1 53 ? -5.078 -22.484 -10.742 1 94.06 53 ILE B N 1
ATOM 1214 C CA . ILE B 1 53 ? -4.859 -22.609 -12.18 1 94.06 53 ILE B CA 1
ATOM 1215 C C . ILE B 1 53 ? -5.355 -23.953 -12.672 1 94.06 53 ILE B C 1
ATOM 1217 O O . ILE B 1 53 ? -4.789 -25 -12.32 1 94.06 53 ILE B O 1
ATOM 1221 N N . HIS B 1 54 ? -6.398 -23.859 -13.5 1 91 54 HIS B N 1
ATOM 1222 C CA . HIS B 1 54 ? -7.066 -25.078 -13.938 1 91 54 HIS B CA 1
ATOM 1223 C C . HIS B 1 54 ? -6.379 -25.688 -15.164 1 91 54 HIS B C 1
ATOM 1225 O O . HIS B 1 54 ? -6.961 -25.734 -16.25 1 91 54 HIS B O 1
ATOM 1231 N N . GLN B 1 55 ? -5.246 -26 -15.047 1 86.38 55 GLN B N 1
ATOM 1232 C CA . GLN B 1 55 ? -4.445 -26.672 -16.062 1 86.38 55 GLN B CA 1
ATOM 1233 C C . GLN B 1 55 ? -3.703 -27.875 -15.477 1 86.38 55 GLN B C 1
ATOM 1235 O O . GLN B 1 55 ? -3.178 -27.797 -14.367 1 86.38 55 GLN B O 1
ATOM 1240 N N . GLY B 1 56 ? -3.695 -28.922 -16.297 1 84 56 GLY B N 1
ATOM 1241 C CA . GLY B 1 56 ? -2.924 -30.094 -15.891 1 84 56 GLY B CA 1
ATOM 1242 C C . GLY B 1 56 ? -3.326 -30.641 -14.531 1 84 56 GLY B C 1
ATOM 1243 O O . GLY B 1 56 ? -4.5 -30.938 -14.297 1 84 56 GLY B O 1
ATOM 1244 N N . LYS B 1 57 ? -2.387 -30.703 -13.555 1 88.94 57 LYS B N 1
ATOM 1245 C CA . LYS B 1 57 ? -2.562 -31.297 -12.234 1 88.94 57 LYS B CA 1
ATOM 1246 C C . LYS B 1 57 ? -3.373 -30.375 -11.328 1 88.94 57 LYS B C 1
ATOM 1248 O O . LYS B 1 57 ? -3.637 -30.719 -10.172 1 88.94 57 LYS B O 1
ATOM 1253 N N . GLY B 1 58 ? -3.939 -29.266 -11.914 1 93.44 58 GLY B N 1
ATOM 1254 C CA . GLY B 1 58 ? -4.602 -28.312 -11.047 1 93.44 58 GLY B CA 1
ATOM 1255 C C . GLY B 1 58 ? -3.637 -27.531 -10.164 1 93.44 58 GLY B C 1
ATOM 1256 O O . GLY B 1 58 ? -3.732 -27.578 -8.938 1 93.44 58 GLY B O 1
ATOM 1257 N N . TYR B 1 59 ? -2.824 -26.766 -10.758 1 96.12 59 TYR B N 1
ATOM 1258 C CA . TYR B 1 59 ? -1.748 -26.062 -10.062 1 96.12 59 TYR B CA 1
ATOM 1259 C C . TYR B 1 59 ? -2.301 -24.953 -9.18 1 96.12 59 TYR B C 1
ATOM 1261 O O . TYR B 1 59 ? -3.379 -24.406 -9.445 1 96.12 59 TYR B O 1
ATOM 1269 N N . ARG B 1 60 ? -1.619 -24.703 -8.117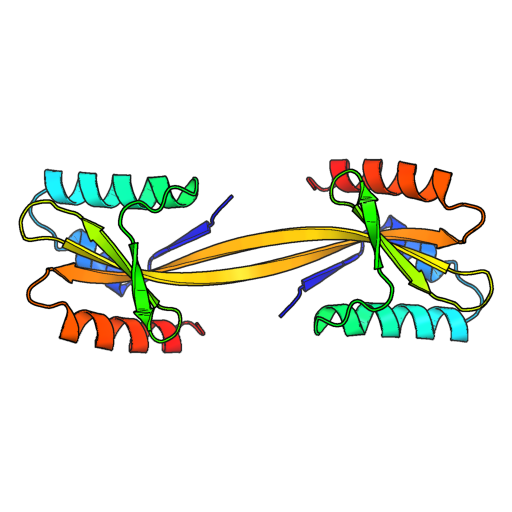 1 97.38 60 ARG B N 1
ATOM 1270 C CA . ARG B 1 60 ? -1.957 -23.656 -7.148 1 97.38 60 ARG B CA 1
ATOM 1271 C C . ARG B 1 60 ? -0.737 -22.812 -6.809 1 97.38 60 ARG B C 1
ATOM 1273 O O . ARG B 1 60 ? 0.369 -23.328 -6.664 1 97.38 60 ARG B O 1
ATOM 1280 N N . VAL B 1 61 ? -1.011 -21.562 -6.785 1 98 61 VAL B N 1
ATOM 1281 C CA . VAL B 1 61 ? 0.017 -20.641 -6.301 1 98 61 VAL B CA 1
ATOM 1282 C C . VAL B 1 61 ? -0.482 -19.922 -5.055 1 98 61 VAL B C 1
ATOM 1284 O O . VAL B 1 61 ? -1.61 -19.422 -5.027 1 98 61 VAL B O 1
ATOM 1287 N N . TYR B 1 62 ? 0.304 -19.891 -4.02 1 98.56 62 TYR B N 1
ATOM 1288 C CA . TYR B 1 62 ? -0.056 -19.266 -2.752 1 98.56 62 TYR B CA 1
ATOM 1289 C C . TYR B 1 62 ? 0.665 -17.938 -2.574 1 98.56 62 TYR B C 1
ATOM 1291 O O . TYR B 1 62 ? 1.861 -17.828 -2.854 1 98.56 62 TYR B O 1
ATOM 1299 N N . PHE B 1 63 ? -0.128 -16.953 -2.162 1 98.38 63 PHE B N 1
ATOM 1300 C CA . PHE B 1 63 ? 0.481 -15.641 -2.035 1 98.38 63 PHE B CA 1
ATOM 1301 C C . PHE B 1 63 ? -0.116 -14.875 -0.855 1 98.38 63 PHE B C 1
ATOM 1303 O O . PHE B 1 63 ? -1.201 -15.219 -0.378 1 98.38 63 PHE B O 1
ATOM 1310 N N . ALA B 1 64 ? 0.622 -13.969 -0.358 1 97.56 64 ALA B N 1
ATOM 1311 C CA . ALA B 1 64 ? 0.183 -13.016 0.661 1 97.56 64 ALA B CA 1
ATOM 1312 C C . ALA B 1 64 ? 0.084 -11.609 0.088 1 97.56 64 ALA B C 1
ATOM 1314 O O . ALA B 1 64 ? 0.83 -11.25 -0.826 1 97.56 64 ALA B O 1
ATOM 1315 N N . ASN B 1 65 ? -0.895 -10.922 0.587 1 92.62 65 ASN B N 1
ATOM 1316 C CA . ASN B 1 65 ? -1.086 -9.547 0.152 1 92.62 65 ASN B CA 1
ATOM 1317 C C . ASN B 1 65 ? -0.854 -8.555 1.294 1 92.62 65 ASN B C 1
ATOM 1319 O O . ASN B 1 65 ? -1.234 -8.82 2.436 1 92.62 65 ASN B O 1
ATOM 1323 N N . ARG B 1 66 ? -0.112 -7.523 0.977 1 89 66 ARG B N 1
ATOM 1324 C CA . ARG B 1 66 ? 0.094 -6.434 1.925 1 89 66 ARG B CA 1
ATOM 1325 C C . ARG B 1 66 ? -0.284 -5.09 1.307 1 89 66 ARG B C 1
ATOM 1327 O O . ARG B 1 66 ? 0.138 -4.773 0.193 1 89 66 ARG B O 1
ATOM 1334 N N . ASN B 1 67 ? -1.162 -4.426 2.082 1 86.19 67 ASN B N 1
ATOM 1335 C CA . ASN B 1 67 ? -1.562 -3.086 1.669 1 86.19 67 ASN B CA 1
ATOM 1336 C C . ASN B 1 67 ? -0.839 -2.01 2.477 1 86.19 67 ASN B C 1
ATOM 1338 O O . ASN B 1 67 ? -1.066 -1.874 3.68 1 86.19 67 ASN B O 1
ATOM 1342 N N . ASP B 1 68 ? 0.158 -1.489 1.766 1 83.56 68 ASP B N 1
ATOM 1343 C CA . ASP B 1 68 ? 0.861 -0.391 2.424 1 83.56 68 ASP B CA 1
ATOM 1344 C C . ASP B 1 68 ? 0.271 0.958 2.02 1 83.56 68 ASP B C 1
ATOM 1346 O O . ASP B 1 68 ? -0.024 1.187 0.844 1 83.56 68 ASP B O 1
ATOM 1350 N N . GLU B 1 69 ? -0.052 1.712 3.086 1 87.75 69 GLU B N 1
ATOM 1351 C CA . GLU B 1 69 ? -0.589 3.047 2.84 1 87.75 69 GLU B CA 1
ATOM 1352 C C . GLU B 1 69 ? 0.491 4.113 2.99 1 87.75 69 GLU B C 1
ATOM 1354 O O . GLU B 1 69 ? 1.259 4.094 3.955 1 87.75 69 GLU B O 1
ATOM 1359 N N . ILE B 1 70 ? 0.631 4.922 1.93 1 91.31 70 ILE B N 1
ATOM 1360 C CA . ILE B 1 70 ? 1.57 6.039 1.956 1 91.31 70 ILE B CA 1
ATOM 1361 C C . ILE B 1 70 ? 0.802 7.355 1.972 1 91.31 70 ILE B C 1
ATOM 1363 O O . ILE B 1 70 ? -0.092 7.57 1.149 1 91.31 70 ILE B O 1
ATOM 1367 N N . ILE B 1 71 ? 1.106 8.156 2.955 1 95.69 71 ILE B N 1
ATOM 1368 C CA . ILE B 1 71 ? 0.533 9.492 3.059 1 95.69 71 ILE B CA 1
ATOM 1369 C C . ILE B 1 71 ? 1.582 10.531 2.682 1 95.69 71 ILE B C 1
ATOM 1371 O O . ILE B 1 71 ? 2.705 10.508 3.189 1 95.69 71 ILE B O 1
ATOM 1375 N N . LEU B 1 72 ? 1.253 11.375 1.755 1 97.38 72 LEU B N 1
ATOM 1376 C CA . LEU B 1 72 ? 2.104 12.5 1.387 1 97.38 72 LEU B CA 1
ATOM 1377 C C . LEU B 1 72 ? 1.497 13.82 1.858 1 97.38 72 LEU B C 1
ATOM 1379 O O . LEU B 1 72 ? 0.455 14.242 1.354 1 97.38 72 LEU B O 1
ATOM 1383 N N . LEU B 1 73 ? 2.158 14.422 2.859 1 98.44 73 LEU B N 1
ATOM 1384 C CA . LEU B 1 73 ? 1.743 15.758 3.277 1 98.44 73 LEU B CA 1
ATOM 1385 C C . LEU B 1 73 ? 2.127 16.797 2.23 1 98.44 73 LEU B C 1
ATOM 1387 O O . LEU B 1 73 ? 3.289 16.891 1.828 1 98.44 73 LEU B O 1
ATOM 1391 N N . LEU B 1 74 ? 1.2 17.531 1.776 1 98.56 74 LEU B N 1
ATOM 1392 C CA . LEU B 1 74 ? 1.38 18.375 0.606 1 98.56 74 LEU B CA 1
ATOM 1393 C C . LEU B 1 74 ? 1.683 19.812 1.023 1 98.56 74 LEU B C 1
ATOM 1395 O O . LEU B 1 74 ? 2.711 20.375 0.635 1 98.56 74 LEU B O 1
ATOM 1399 N N . CYS B 1 75 ? 0.818 20.438 1.746 1 98.5 75 CYS B N 1
ATOM 1400 C CA . CYS B 1 75 ? 0.963 21.797 2.254 1 98.5 75 CYS B CA 1
ATOM 1401 C C . CYS B 1 75 ? 0.014 22.047 3.42 1 98.5 75 CYS B C 1
ATOM 1403 O O . CYS B 1 75 ? -0.7 21.141 3.85 1 98.5 75 CYS B O 1
ATOM 1405 N N . GLY B 1 76 ? 0.176 23.141 3.955 1 97.88 76 GLY B N 1
ATOM 1406 C CA . GLY B 1 76 ? -0.658 23.531 5.082 1 97.88 76 GLY B 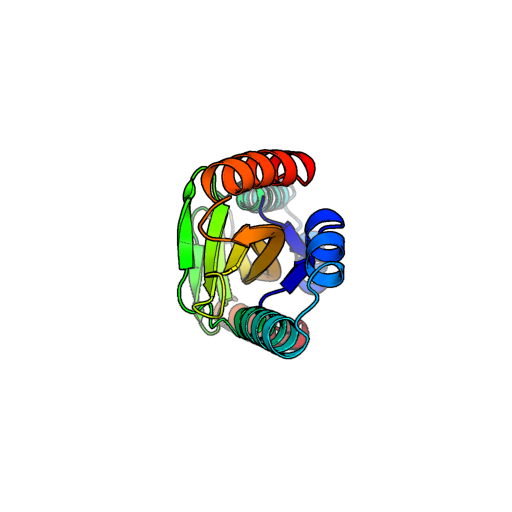CA 1
ATOM 1407 C C . GLY B 1 76 ? -1.107 24.969 5.016 1 97.88 76 GLY B C 1
ATOM 1408 O O . GLY B 1 76 ? -0.584 25.766 4.223 1 97.88 76 GLY B O 1
ATOM 1409 N N . GLY B 1 77 ? -2.055 25.25 5.812 1 96.56 77 GLY B N 1
ATOM 1410 C CA . GLY B 1 77 ? -2.605 26.594 5.93 1 96.56 77 GLY B CA 1
ATOM 1411 C C . GLY B 1 77 ? -3.621 26.734 7.047 1 96.56 77 GLY B C 1
ATOM 1412 O O . GLY B 1 77 ? -3.469 26.125 8.109 1 96.56 77 GLY B O 1
ATOM 1413 N N . ASN B 1 78 ? -4.516 27.75 6.844 1 95.38 78 ASN B N 1
ATOM 1414 C CA . ASN B 1 78 ? -5.602 27.953 7.793 1 95.38 78 ASN B CA 1
ATOM 1415 C C . ASN B 1 78 ? -6.938 28.156 7.082 1 95.38 78 ASN B C 1
ATOM 1417 O O . ASN B 1 78 ? -7 28.125 5.852 1 95.38 78 ASN B O 1
ATOM 1421 N N . LYS B 1 79 ? -7.949 28.312 7.91 1 93.94 79 LYS B N 1
ATOM 1422 C CA . LYS B 1 79 ? -9.312 28.391 7.387 1 93.94 79 LYS B CA 1
ATOM 1423 C C . LYS B 1 79 ? -9.438 29.484 6.344 1 93.94 79 LYS B C 1
ATOM 1425 O O . LYS B 1 79 ? -10.188 29.344 5.375 1 93.94 79 LYS B O 1
ATOM 1430 N N . ASN B 1 80 ? -8.68 30.562 6.469 1 94.75 80 ASN B N 1
ATOM 1431 C CA . ASN B 1 80 ? -8.805 31.719 5.602 1 94.75 80 ASN B CA 1
ATOM 1432 C C . ASN B 1 80 ? -8.125 31.5 4.254 1 94.75 80 ASN B C 1
ATOM 1434 O O . ASN B 1 80 ? -8.438 32.188 3.275 1 94.75 80 ASN B O 1
ATOM 1438 N N . THR B 1 81 ? -7.281 30.594 4.172 1 96.38 81 THR B N 1
ATOM 1439 C CA . THR B 1 81 ? -6.527 30.359 2.945 1 96.38 81 THR B CA 1
ATOM 1440 C C . THR B 1 81 ? -6.91 29.016 2.322 1 96.38 81 THR B C 1
ATOM 1442 O O . THR B 1 81 ? -6.211 28.516 1.444 1 96.38 81 THR B O 1
ATOM 1445 N N . GLN B 1 82 ? -7.973 28.453 2.76 1 96.62 82 GLN B N 1
ATOM 1446 C CA . GLN B 1 82 ? -8.352 27.078 2.424 1 96.62 82 GLN B CA 1
ATOM 1447 C C . GLN B 1 82 ? -8.414 26.891 0.912 1 96.62 82 GLN B C 1
ATOM 1449 O O . GLN B 1 82 ? -7.82 25.953 0.376 1 96.62 82 GLN B O 1
ATOM 1454 N N . GLN B 1 83 ? -9.164 27.797 0.229 1 96.5 83 GLN B N 1
ATOM 1455 C CA . GLN B 1 83 ? -9.367 27.641 -1.207 1 96.5 83 GLN B CA 1
ATOM 1456 C C . GLN B 1 83 ? -8.039 27.641 -1.957 1 96.5 83 GLN B C 1
ATOM 1458 O O . GLN B 1 83 ? -7.801 26.797 -2.824 1 96.5 83 GLN B O 1
ATOM 1463 N N . GLN B 1 84 ? -7.254 28.609 -1.587 1 97.69 84 GLN B N 1
ATOM 1464 C CA . GLN B 1 84 ? -5.938 28.719 -2.213 1 97.69 84 GLN B CA 1
ATOM 1465 C C . GLN B 1 84 ? -5.066 27.516 -1.869 1 97.69 84 GLN B C 1
ATOM 1467 O O . GLN B 1 84 ? -4.328 27.016 -2.721 1 97.69 84 GLN B O 1
ATOM 1472 N N . ASP B 1 85 ? -5.121 27.109 -0.653 1 98.19 85 ASP B N 1
ATOM 1473 C CA . ASP B 1 85 ? -4.305 25.984 -0.193 1 98.19 85 ASP B CA 1
ATOM 1474 C C . ASP B 1 85 ? -4.707 24.688 -0.896 1 98.19 85 ASP B C 1
ATOM 1476 O O . ASP B 1 85 ? -3.85 23.859 -1.225 1 98.19 85 ASP B O 1
ATOM 1480 N N . ILE B 1 86 ? -5.973 24.531 -1.122 1 98.06 86 ILE B N 1
ATOM 1481 C CA . ILE B 1 86 ? -6.473 23.344 -1.804 1 98.06 86 ILE B CA 1
ATOM 1482 C C . ILE B 1 86 ? -5.949 23.297 -3.236 1 98.06 86 ILE B C 1
ATOM 1484 O O . ILE B 1 86 ? -5.508 22.266 -3.719 1 98.06 86 ILE B O 1
ATOM 1488 N N . LYS B 1 87 ? -6.059 24.422 -3.883 1 97.81 87 LYS B N 1
ATOM 1489 C CA . LYS B 1 87 ? -5.535 24.516 -5.242 1 97.81 87 LYS B CA 1
ATOM 1490 C C . LYS B 1 87 ? -4.051 24.156 -5.285 1 97.81 87 LYS B C 1
ATOM 1492 O O . LYS B 1 87 ? -3.619 23.375 -6.133 1 97.81 87 LYS B O 1
ATOM 1497 N N . LYS B 1 88 ? -3.336 24.734 -4.402 1 98.19 88 LYS B N 1
ATOM 1498 C CA . LYS B 1 88 ? -1.904 24.469 -4.305 1 98.19 88 LYS B CA 1
ATOM 1499 C C . LYS B 1 88 ? -1.642 22.984 -4.031 1 98.19 88 LYS B C 1
ATOM 1501 O O . LYS B 1 88 ? -0.748 22.391 -4.637 1 98.19 88 LYS B O 1
ATOM 1506 N N . ALA B 1 89 ? -2.383 22.391 -3.133 1 98.44 89 ALA B N 1
ATOM 1507 C CA . ALA B 1 89 ? -2.242 20.984 -2.777 1 98.44 89 ALA B CA 1
ATOM 1508 C C . ALA B 1 89 ? -2.432 20.078 -3.998 1 98.44 89 ALA B C 1
ATOM 1510 O O . ALA B 1 89 ? -1.687 19.125 -4.191 1 98.44 89 ALA B O 1
ATOM 1511 N N . LYS B 1 90 ? -3.42 20.438 -4.77 1 97.62 90 LYS B N 1
ATOM 1512 C CA . LYS B 1 90 ? -3.693 19.656 -5.973 1 97.62 90 LYS B CA 1
ATOM 1513 C C . LYS B 1 90 ? -2.518 19.719 -6.945 1 97.62 90 LYS B C 1
ATOM 1515 O O . LYS B 1 90 ? -2.152 18.703 -7.547 1 97.62 90 LYS B O 1
ATOM 1520 N N . GLU B 1 91 ? -1.949 20.844 -7.07 1 97.62 91 GLU B N 1
ATOM 1521 C CA . GLU B 1 91 ? -0.792 21.016 -7.945 1 97.62 91 GLU B CA 1
ATOM 1522 C C . GLU B 1 91 ? 0.402 20.219 -7.441 1 97.62 91 GLU B C 1
ATOM 1524 O O . GLU B 1 91 ? 1.068 19.531 -8.219 1 97.62 91 GLU B O 1
ATOM 1529 N N . ILE B 1 92 ? 0.662 20.297 -6.184 1 97.88 92 ILE B N 1
ATOM 1530 C CA . ILE B 1 92 ? 1.792 19.594 -5.59 1 97.88 92 ILE B CA 1
ATOM 1531 C C . ILE B 1 92 ? 1.586 18.078 -5.723 1 97.88 92 ILE B C 1
ATOM 1533 O O . ILE B 1 92 ? 2.518 17.344 -6.066 1 97.88 92 ILE B O 1
ATOM 1537 N N . ALA B 1 93 ? 0.388 17.625 -5.48 1 97.19 93 ALA B N 1
ATOM 1538 C CA . ALA B 1 93 ? 0.079 16.203 -5.598 1 97.19 93 ALA B CA 1
ATOM 1539 C C . ALA B 1 93 ? 0.397 15.68 -6.996 1 97.19 93 ALA B C 1
ATOM 1541 O O . ALA B 1 93 ? 1.002 14.617 -7.148 1 97.19 93 ALA B O 1
ATOM 1542 N N . LYS B 1 94 ? -0.009 16.438 -7.988 1 95.69 94 LYS B N 1
ATOM 1543 C CA . LYS B 1 94 ? 0.256 16.062 -9.375 1 95.69 94 LYS B CA 1
ATOM 1544 C C . LYS B 1 94 ? 1.755 15.945 -9.633 1 95.69 94 LYS B C 1
ATOM 1546 O O . LYS B 1 94 ? 2.201 15.008 -10.305 1 95.69 94 LYS B O 1
ATOM 1551 N N . GLU B 1 95 ? 2.529 16.906 -9.062 1 95.75 95 GLU B N 1
ATOM 1552 C CA . GLU B 1 95 ? 3.98 16.906 -9.219 1 95.75 95 GLU B CA 1
ATOM 1553 C C . GLU B 1 95 ? 4.605 15.648 -8.625 1 95.75 95 GLU B C 1
ATOM 1555 O O . GLU B 1 95 ? 5.633 15.172 -9.102 1 95.75 95 GLU B O 1
ATOM 1560 N N . TRP B 1 96 ? 4.023 15.148 -7.602 1 94.5 96 TRP B N 1
ATOM 1561 C CA . TRP B 1 96 ? 4.578 14 -6.891 1 94.5 96 TRP B CA 1
ATOM 1562 C C . TRP B 1 96 ? 3.969 12.703 -7.395 1 94.5 96 TRP B C 1
ATOM 1564 O O . TRP B 1 96 ? 4.277 11.617 -6.883 1 94.5 96 TRP B O 1
ATOM 1574 N N . GLY B 1 97 ? 3.146 12.797 -8.398 1 91.44 97 GLY B N 1
ATOM 1575 C CA . GLY B 1 97 ? 2.613 11.609 -9.039 1 91.44 97 GLY B CA 1
ATOM 1576 C C . GLY B 1 97 ? 1.404 11.039 -8.328 1 91.44 97 GLY B C 1
ATOM 1577 O O . GLY B 1 97 ? 1.157 9.828 -8.383 1 91.44 97 GLY B O 1
ATOM 1578 N N . PHE B 1 98 ? 0.781 11.844 -7.531 1 87.38 98 PHE B N 1
ATOM 1579 C CA . PHE B 1 98 ? -0.455 11.414 -6.887 1 87.38 98 PHE B CA 1
ATOM 1580 C C . PHE B 1 98 ? -1.668 11.844 -7.703 1 87.38 98 PHE B C 1
ATOM 1582 O O . PHE B 1 98 ? -1.589 12.797 -8.484 1 87.38 98 PHE B O 1
#

Solvent-accessible surface area (backbone atoms only — not comparable to full-atom values): 10550 Å² total; per-residue (Å²): 119,41,45,76,45,75,33,73,56,24,50,54,48,58,68,63,53,78,54,64,66,59,47,50,51,52,53,50,51,55,55,35,34,37,75,69,45,65,75,56,62,44,80,73,57,92,66,29,33,36,35,57,40,93,50,92,76,32,31,32,40,31,32,34,70,43,80,42,40,39,34,38,37,36,31,58,49,28,62,90,41,43,72,62,45,49,54,50,29,54,53,49,34,49,75,72,71,92,119,41,46,76,43,75,33,72,56,25,49,54,46,58,69,64,53,79,54,61,66,59,49,50,50,51,52,51,50,55,56,35,34,38,76,69,46,64,76,56,63,44,79,73,57,92,65,28,32,36,34,56,38,94,50,93,77,32,32,33,39,30,30,35,69,43,78,41,39,38,34,40,36,37,30,60,51,30,62,89,41,42,72,62,43,50,55,50,31,52,52,49,35,51,74,73,72,93

Radius of gyration: 22.61 Å; Cα contacts (8 Å, |Δi|>4): 346; chains: 2; bounding box: 26×65×42 Å

Foldseek 3Di:
DDDDDDDPVVVVVLVPDDDPVVSVVVVVLSVVVSVVCNDDKADDDPQKIWRWDPDDPTDIDIDHDDDDDDDDDQDDDDPVCVVVVVVSSVVSCVVVVD/DDDDDDDPVVVVVLVPDDDPVVSVVVVVLSVVVSVVCNDDKADDDPQKIWRWDPDDPTDIDIDHDDDDDDDDDQDDDDPVCVVVVVVSSVVSCVVVPD

InterPro domains:
  IPR009241 Toxin HigB-like [PF05973] (12-94)
  IPR014056 Type II toxin-antitoxin system RelE/ParE-like toxin, predicted [PIRSF028744] (1-96)
  IPR014056 Type II toxin-antitoxin system RelE/ParE-like toxin, predicted [PTHR41791] (1-95)
  IPR014056 Type II toxin-antitoxin system RelE/ParE-like toxin, predicted [TIGR02683] (3-96)
  IPR035093 Toxin-antitoxin system, RelE/ParE toxin domain superfamily [SSF143011] (1-73)

pLDDT: mean 94.54, std 4.04, range [72.56, 98.62]

Nearest PDB structures (foldseek):
  8d9w-assembly1_Z  TM=3.851E-01  e=1.834E+00  Mus musculus
  8d4c-assembly1_M  TM=3.880E-01  e=3.331E+00  Mus musculus
  5da7-assembly2_D  TM=4.641E-01  e=6.910E+00  Thermococcus kodakarensis KOD1
  9c59-assembly1_M  TM=3.495E-01  e=3.804E+00  Homo sapiens
  8d9w-assembly1_Z  TM=3.848E-01  e=1.729E+00  Mus musculus

Organism: NCBI:txid471575

Secondary structure (DSSP, 8-state):
-EEEEE-HHHHHHHHH---HHHHHHHHHHHHHHTTT---SEEEEETTEEEEEE-STTTEEEEEEEEEEEEEEEEEEEEGGGHHHHHHHHHHHHHHTT-/-EEEEE-HHHHHHHHH---HHHHHHHHHHHHHHTTT---SEEEEETTEEEEEE-STTTEEEEEEEEEEEEEEEEEEEEGGGHHHHHHHHHHHHHHTT-